Protein AF-A0A6V7KE10-F1 (afdb_monomer_lite)

Foldseek 3Di:
DVLVVVLVVLLVCQAPHQDALVVLVVVLVCQLVVDDDPCRSLVNLLSLLVSLLCVLVVVGFGALLSNQSSLQLLQLLLVHHFDCVNVVQRNPPDCPPPDSDRSCSLVSCVVCLQVLLVSQLDPCNLVSQLVRHDDDPGPDDSNCSSVRSLLSSLLSNLSVLQVVDDVVSVSCCVRPVLLVPAQDPPPDDPVLLVVLLSSLSSLLSNVSSLVNRVVVLVVVVVPPPPDPDDPSDRRDNDDPVSVVSNVSSLVSLVVCLVPNLPPDPSNVCSVVSSVSSVD

Organism: NCBI:txid1563983

pLDDT: mean 84.0, std 15.89, range [37.16, 98.19]

Structure (mmCIF, N/CA/C/O backbone):
data_AF-A0A6V7KE10-F1
#
_entry.id   AF-A0A6V7KE10-F1
#
loop_
_atom_site.group_PDB
_atom_site.id
_atom_site.type_symbol
_atom_site.label_atom_id
_atom_site.label_alt_id
_atom_site.label_comp_id
_atom_site.label_asym_id
_atom_site.label_entity_id
_atom_site.label_seq_id
_atom_site.pdbx_PDB_ins_code
_atom_site.Cartn_x
_atom_site.Cartn_y
_atom_site.Cartn_z
_atom_site.occupancy
_atom_site.B_iso_or_equiv
_atom_site.auth_seq_id
_atom_site.auth_comp_id
_atom_site.auth_asym_id
_atom_site.auth_atom_id
_atom_site.pdbx_PDB_model_num
ATOM 1 N N . SER A 1 1 ? 16.573 13.555 -24.835 1.00 75.12 1 SER A N 1
ATOM 2 C CA . SER A 1 1 ? 17.090 12.190 -24.588 1.00 75.12 1 SER A CA 1
ATOM 3 C C . SER A 1 1 ? 16.086 11.204 -25.159 1.00 75.12 1 SER A C 1
ATOM 5 O O . SER A 1 1 ? 14.900 11.469 -25.020 1.00 75.12 1 SER A O 1
ATOM 7 N N . ILE A 1 2 ? 16.512 10.101 -25.786 1.00 85.31 2 ILE A N 1
ATOM 8 C CA . ILE A 1 2 ? 15.591 9.065 -26.308 1.00 85.31 2 ILE A CA 1
ATOM 9 C C . ILE A 1 2 ? 14.795 8.365 -25.191 1.00 85.31 2 ILE A C 1
ATOM 11 O O . ILE A 1 2 ? 13.745 7.780 -25.433 1.00 85.31 2 ILE A O 1
ATOM 15 N N . LEU A 1 3 ? 15.269 8.490 -23.950 1.00 90.38 3 LEU A N 1
ATOM 16 C CA . LEU A 1 3 ? 14.688 7.852 -22.778 1.00 90.38 3 LEU A CA 1
ATOM 17 C C . LEU A 1 3 ? 13.260 8.319 -22.460 1.00 90.38 3 LEU A C 1
ATOM 19 O O . LEU A 1 3 ? 12.478 7.543 -21.927 1.00 90.38 3 LEU A O 1
ATOM 23 N N . GLU A 1 4 ? 12.903 9.559 -22.803 1.00 91.38 4 GLU A N 1
ATOM 24 C CA . GLU A 1 4 ? 11.547 10.084 -22.588 1.00 91.38 4 GLU A CA 1
ATOM 25 C C . GLU A 1 4 ? 10.513 9.451 -23.545 1.00 91.38 4 GLU A C 1
ATOM 27 O O . GLU A 1 4 ? 9.455 9.021 -23.089 1.00 91.38 4 GLU A O 1
ATOM 32 N N . PRO A 1 5 ? 10.779 9.317 -24.857 1.00 94.50 5 PRO A N 1
ATOM 33 C CA . PRO A 1 5 ? 9.968 8.454 -25.714 1.00 94.50 5 PRO A CA 1
ATOM 34 C C . PRO A 1 5 ? 9.835 7.022 -25.178 1.00 94.50 5 PRO A C 1
ATOM 36 O O . PRO A 1 5 ? 8.726 6.492 -25.130 1.00 94.50 5 PRO A O 1
ATOM 39 N N . PHE A 1 6 ? 10.933 6.411 -24.716 1.00 93.94 6 PHE A N 1
ATOM 40 C CA . PHE A 1 6 ? 10.899 5.057 -24.151 1.00 93.94 6 PHE A CA 1
ATOM 41 C C . PHE A 1 6 ? 10.063 4.961 -22.873 1.00 93.94 6 PHE A C 1
ATOM 43 O O . PHE A 1 6 ? 9.351 3.974 -22.705 1.00 93.94 6 PHE A O 1
ATOM 50 N N . SER A 1 7 ? 10.084 5.969 -21.995 1.00 95.25 7 SER A N 1
ATOM 51 C CA . SER A 1 7 ? 9.233 5.963 -20.802 1.00 95.25 7 SER A CA 1
ATOM 52 C C . SER A 1 7 ? 7.746 6.029 -21.160 1.00 95.25 7 SER A C 1
ATOM 54 O O . SER A 1 7 ? 6.941 5.336 -20.544 1.00 95.25 7 SER A O 1
ATOM 56 N N . LYS A 1 8 ? 7.369 6.779 -22.204 1.00 96.50 8 LYS A N 1
ATOM 57 C CA . LYS A 1 8 ? 5.985 6.804 -22.714 1.00 96.50 8 LYS A CA 1
ATOM 58 C C . LYS A 1 8 ? 5.568 5.455 -23.303 1.00 96.50 8 LYS A C 1
ATOM 60 O O . LYS A 1 8 ? 4.461 4.998 -23.040 1.00 96.50 8 LYS A O 1
ATOM 65 N N . VAL A 1 9 ? 6.457 4.796 -24.049 1.00 96.38 9 VAL A N 1
ATOM 66 C CA . VAL A 1 9 ? 6.210 3.440 -24.573 1.00 96.38 9 VAL A CA 1
ATOM 67 C C . VAL A 1 9 ? 6.065 2.431 -23.434 1.00 96.38 9 VAL A C 1
ATOM 69 O O . VAL A 1 9 ? 5.159 1.604 -23.468 1.00 96.38 9 VAL A O 1
ATOM 72 N N . LEU A 1 10 ? 6.911 2.521 -22.405 1.00 96.56 10 LEU A N 1
ATOM 73 C CA . LEU A 1 10 ? 6.829 1.669 -21.221 1.00 96.56 10 LEU A CA 1
ATOM 74 C C . LEU A 1 10 ? 5.503 1.861 -20.474 1.00 96.56 10 LEU A C 1
ATOM 76 O O . LEU A 1 10 ? 4.842 0.878 -20.161 1.00 96.56 10 LEU A O 1
ATOM 80 N N . SER A 1 11 ? 5.096 3.110 -20.235 1.00 97.00 11 SER A N 1
ATOM 81 C CA . SER A 1 11 ? 3.797 3.450 -19.636 1.00 97.00 11 SER A CA 1
ATOM 82 C C . SER A 1 11 ? 2.637 2.862 -20.450 1.00 97.00 11 SER A C 1
ATOM 84 O O . SER A 1 11 ? 1.785 2.158 -19.906 1.00 97.00 11 SER A O 1
ATOM 86 N N . TYR A 1 12 ? 2.661 3.032 -21.775 1.00 96.19 12 TYR A N 1
ATOM 87 C CA . TYR A 1 12 ? 1.661 2.438 -22.661 1.00 96.19 12 TYR A CA 1
ATOM 88 C C . TYR A 1 12 ? 1.634 0.905 -22.572 1.00 96.19 12 TYR A C 1
ATOM 90 O O . TYR A 1 12 ? 0.555 0.318 -22.504 1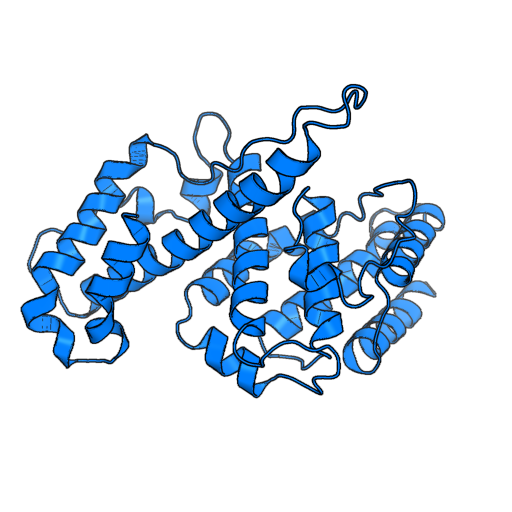.00 96.19 12 TYR A O 1
ATOM 98 N N . ALA A 1 13 ? 2.797 0.248 -22.539 1.00 95.75 13 ALA A N 1
ATOM 99 C CA . ALA A 1 13 ? 2.891 -1.204 -22.408 1.00 95.75 13 ALA A CA 1
ATOM 100 C C . ALA A 1 13 ? 2.336 -1.689 -21.057 1.00 95.75 13 ALA A C 1
ATOM 102 O O . ALA A 1 13 ? 1.522 -2.605 -21.024 1.00 95.75 13 ALA A O 1
ATOM 103 N N . ILE A 1 14 ? 2.679 -1.017 -19.953 1.00 95.25 14 ILE A N 1
ATOM 104 C CA . ILE A 1 14 ? 2.137 -1.308 -18.615 1.00 95.25 14 ILE A CA 1
ATOM 105 C C . ILE A 1 14 ? 0.603 -1.250 -18.602 1.00 95.25 14 ILE A C 1
ATOM 107 O O . ILE A 1 14 ? -0.040 -2.063 -17.939 1.00 95.25 14 ILE A O 1
ATOM 111 N N . GLN A 1 15 ? 0.005 -0.307 -19.326 1.00 93.44 15 GLN A N 1
ATOM 112 C CA . GLN A 1 15 ? -1.446 -0.128 -19.337 1.00 93.44 15 GLN A CA 1
ATOM 113 C C . GLN A 1 15 ? -2.184 -1.078 -20.290 1.00 93.44 15 GLN A C 1
ATOM 115 O O . GLN A 1 15 ? -3.361 -1.352 -20.067 1.00 93.44 15 GLN A O 1
ATOM 120 N N . ASN A 1 16 ? -1.530 -1.566 -21.351 1.00 91.38 16 ASN A N 1
ATOM 121 C CA . ASN A 1 16 ? -2.221 -2.202 -22.481 1.00 91.38 16 ASN A CA 1
ATOM 122 C C . ASN A 1 16 ? -1.717 -3.608 -22.848 1.00 91.38 16 ASN A C 1
ATOM 124 O O . ASN A 1 16 ? -2.295 -4.233 -23.736 1.00 91.38 16 ASN A O 1
ATOM 128 N N . SER A 1 17 ? -0.664 -4.128 -22.213 1.00 89.75 17 SER A N 1
ATOM 129 C CA . SER A 1 17 ? -0.147 -5.477 -22.481 1.00 89.75 17 SER A CA 1
ATOM 130 C C . SER A 1 17 ? 0.187 -6.242 -21.202 1.00 89.75 17 SER A C 1
ATOM 132 O O . SER A 1 17 ? 0.395 -5.646 -20.153 1.00 89.75 17 SER A O 1
ATOM 134 N N . ASN A 1 18 ? 0.254 -7.574 -21.275 1.00 85.31 18 ASN A N 1
ATOM 135 C CA . ASN A 1 18 ? 0.721 -8.398 -20.159 1.00 85.31 18 ASN A CA 1
ATOM 136 C C . ASN A 1 18 ? 2.249 -8.430 -20.152 1.00 85.31 18 ASN A C 1
ATOM 138 O O . ASN A 1 18 ? 2.873 -8.921 -21.097 1.00 85.31 18 ASN A O 1
ATOM 142 N N . LEU A 1 19 ? 2.848 -7.899 -19.090 1.00 88.12 19 LEU A N 1
ATOM 143 C CA . LEU A 1 19 ? 4.296 -7.820 -18.947 1.00 88.12 19 LEU A CA 1
ATOM 144 C C . LEU A 1 19 ? 4.856 -9.017 -18.177 1.00 88.12 19 LEU A C 1
ATOM 146 O O . LEU A 1 19 ? 4.159 -9.670 -17.401 1.00 88.12 19 LEU A O 1
ATOM 150 N N . LYS A 1 20 ? 6.149 -9.281 -18.386 1.00 86.25 20 LYS A N 1
ATOM 151 C CA . LYS A 1 20 ? 6.930 -10.238 -17.596 1.00 86.25 20 LYS A CA 1
ATOM 152 C C . LYS A 1 20 ? 7.873 -9.490 -16.671 1.00 86.25 20 LYS A C 1
ATOM 154 O O . LYS A 1 20 ? 8.490 -8.506 -17.084 1.00 86.25 20 LYS A O 1
ATOM 159 N N . TYR A 1 21 ? 8.018 -9.994 -15.449 1.00 85.38 21 TYR A N 1
ATOM 160 C CA . TYR A 1 21 ? 8.831 -9.364 -14.413 1.00 85.38 21 TYR A CA 1
ATOM 161 C C . TYR A 1 21 ? 10.283 -9.139 -14.870 1.00 85.38 21 TYR A C 1
ATOM 163 O O . TYR A 1 21 ? 10.800 -8.025 -14.777 1.00 85.38 21 TYR A O 1
ATOM 171 N N . ASN A 1 22 ? 10.890 -10.165 -15.475 1.00 84.38 22 ASN A N 1
ATOM 172 C CA . ASN A 1 22 ? 12.277 -10.137 -15.949 1.00 84.38 22 ASN A CA 1
ATOM 173 C C . ASN A 1 22 ? 12.552 -9.034 -16.978 1.00 84.38 22 ASN A C 1
ATOM 175 O O . ASN A 1 22 ? 13.625 -8.440 -16.968 1.00 84.38 22 ASN A O 1
ATOM 179 N N . TYR A 1 23 ? 11.580 -8.704 -17.833 1.00 87.75 23 TYR A N 1
ATOM 180 C CA . TYR A 1 23 ? 11.768 -7.633 -18.813 1.00 87.75 23 TYR A CA 1
ATOM 181 C C . TYR A 1 23 ? 11.812 -6.254 -18.154 1.00 87.75 23 TYR A C 1
ATOM 183 O O . TYR A 1 23 ? 12.582 -5.403 -18.590 1.00 87.75 23 TYR A O 1
ATOM 191 N N . LEU A 1 24 ? 11.033 -6.017 -17.091 1.00 89.12 24 LEU A N 1
ATOM 192 C CA . LEU A 1 24 ? 11.077 -4.736 -16.380 1.00 89.12 24 LEU A CA 1
ATOM 193 C C . LEU A 1 24 ? 12.378 -4.552 -15.599 1.00 89.12 24 LEU A C 1
ATOM 195 O O . LEU A 1 24 ? 12.947 -3.457 -15.607 1.00 89.12 24 LEU A O 1
ATOM 199 N N . THR A 1 25 ? 12.859 -5.605 -14.938 1.00 87.31 25 THR A N 1
ATOM 200 C CA . THR A 1 25 ? 14.120 -5.552 -14.187 1.00 87.31 25 THR A CA 1
ATOM 201 C C . THR A 1 25 ? 15.315 -5.378 -15.114 1.00 87.31 25 THR A C 1
ATOM 203 O O . THR A 1 25 ? 16.144 -4.501 -14.867 1.00 87.31 25 THR A O 1
ATOM 206 N N . GLU A 1 26 ? 15.371 -6.120 -16.221 1.00 88.38 26 GLU A N 1
ATOM 207 C CA . GLU A 1 26 ? 16.430 -5.990 -17.222 1.00 88.38 26 GLU A CA 1
ATOM 208 C C . GLU A 1 26 ? 16.431 -4.600 -17.876 1.00 88.38 26 GLU A C 1
ATOM 210 O O . GLU A 1 26 ? 17.479 -3.963 -17.973 1.00 88.38 26 GLU A O 1
ATOM 215 N N . LEU A 1 27 ? 15.260 -4.069 -18.244 1.00 90.75 27 LEU A N 1
ATOM 216 C CA . LEU A 1 27 ? 15.128 -2.725 -18.813 1.00 90.75 27 LEU A CA 1
ATOM 217 C C . LEU A 1 27 ? 15.648 -1.644 -17.848 1.00 90.75 27 LEU A C 1
ATOM 219 O O . LEU A 1 27 ? 16.390 -0.746 -18.257 1.00 90.75 27 LEU A O 1
ATOM 223 N N . CYS A 1 28 ? 15.300 -1.735 -16.561 1.00 91.31 28 CYS A N 1
ATOM 224 C CA . CYS A 1 28 ? 15.793 -0.816 -15.534 1.00 91.31 28 CYS A CA 1
ATOM 225 C C . CYS A 1 28 ? 17.300 -0.966 -15.289 1.00 91.31 28 CYS A C 1
ATOM 227 O O . CYS A 1 28 ? 17.996 0.041 -15.151 1.00 91.31 28 CYS A O 1
ATOM 229 N N . TYR A 1 29 ? 17.823 -2.193 -15.301 1.00 90.06 29 TYR A N 1
ATOM 230 C CA . TYR A 1 29 ? 19.256 -2.462 -15.189 1.00 90.06 29 TYR A CA 1
ATOM 231 C C . TYR A 1 29 ? 20.045 -1.871 -16.367 1.00 90.06 29 TYR A C 1
ATOM 233 O O . TYR A 1 29 ? 21.023 -1.146 -16.167 1.00 90.06 29 TYR A O 1
ATOM 241 N N . LEU A 1 30 ? 19.594 -2.109 -17.603 1.00 90.44 30 LEU A N 1
ATOM 242 C CA . LEU A 1 30 ? 20.209 -1.558 -18.812 1.00 90.44 30 LEU A CA 1
ATOM 243 C C . LEU A 1 30 ? 20.146 -0.027 -18.827 1.00 90.44 30 LEU A C 1
ATOM 245 O O . LEU A 1 30 ? 21.131 0.623 -19.178 1.00 90.44 30 LEU A O 1
ATOM 249 N N . CYS A 1 31 ? 19.030 0.557 -18.386 1.00 91.56 31 CYS A N 1
ATOM 250 C CA . CYS A 1 31 ? 18.895 2.000 -18.208 1.00 91.56 31 CYS A CA 1
ATOM 251 C C . CYS A 1 31 ? 19.910 2.542 -17.190 1.00 91.56 31 CYS A C 1
ATOM 253 O O . CYS A 1 31 ? 20.613 3.514 -17.466 1.00 91.56 31 CYS A O 1
ATOM 255 N N . HIS A 1 32 ? 20.065 1.885 -16.042 1.00 90.50 32 HIS A N 1
ATOM 256 C CA . HIS A 1 32 ? 21.052 2.298 -15.050 1.00 90.50 32 HIS A CA 1
ATOM 257 C C . HIS A 1 32 ? 22.490 2.209 -15.585 1.00 90.50 32 HIS A C 1
ATOM 259 O O . HIS A 1 32 ? 23.300 3.102 -15.329 1.00 90.50 32 HIS A O 1
ATOM 265 N N . ARG A 1 33 ? 22.817 1.158 -16.350 1.00 90.56 33 ARG A N 1
ATOM 266 C CA . ARG A 1 33 ? 24.159 0.958 -16.922 1.00 90.56 33 ARG A CA 1
ATOM 267 C C . ARG A 1 33 ? 24.460 1.901 -18.089 1.00 90.56 33 ARG A C 1
ATOM 269 O O . ARG A 1 33 ? 25.614 2.272 -18.290 1.00 90.56 33 ARG A O 1
ATOM 276 N N . GLY A 1 34 ? 23.443 2.252 -18.875 1.00 89.44 34 GLY A N 1
ATOM 277 C CA . GLY A 1 34 ? 23.578 3.032 -20.107 1.00 89.44 34 GLY A CA 1
ATOM 278 C C . GLY A 1 34 ? 23.712 4.541 -19.900 1.00 89.44 34 GLY A C 1
ATOM 279 O O . GLY A 1 34 ? 24.246 5.227 -20.771 1.00 89.44 34 GLY A O 1
ATOM 280 N N . TYR A 1 35 ? 23.265 5.075 -18.760 1.00 89.25 35 TYR A N 1
ATOM 281 C CA . TYR A 1 35 ? 23.277 6.514 -18.488 1.00 89.25 35 TYR A CA 1
ATOM 282 C C . TYR A 1 35 ? 24.191 6.872 -17.313 1.00 89.25 35 TYR A C 1
ATOM 284 O O . TYR A 1 35 ? 24.247 6.173 -16.311 1.00 89.25 35 TYR A O 1
ATOM 292 N N . MET A 1 36 ? 24.894 8.005 -17.404 1.00 87.06 36 MET A N 1
ATOM 293 C CA . MET A 1 36 ? 25.768 8.486 -16.319 1.00 87.06 36 MET A CA 1
ATOM 294 C C . MET A 1 36 ? 25.025 9.353 -15.298 1.00 87.06 36 MET A C 1
ATOM 296 O O . MET A 1 36 ? 25.317 9.297 -14.105 1.00 87.06 36 MET A O 1
ATOM 300 N N . ARG A 1 37 ? 24.044 10.144 -15.750 1.00 89.06 37 ARG A N 1
ATOM 301 C CA . ARG A 1 37 ? 23.271 11.048 -14.889 1.00 89.06 37 ARG A CA 1
ATOM 302 C C . ARG A 1 37 ? 22.254 10.262 -14.074 1.00 89.06 37 ARG A C 1
ATOM 304 O O . ARG A 1 37 ? 21.433 9.550 -14.639 1.00 89.06 37 ARG A O 1
ATOM 311 N N . GLU A 1 38 ? 22.246 10.467 -12.764 1.00 83.50 38 GLU A N 1
ATOM 312 C CA . GLU A 1 38 ? 21.368 9.756 -11.827 1.00 83.50 38 GLU A CA 1
ATOM 313 C C . GLU A 1 38 ? 19.873 9.901 -12.144 1.00 83.50 38 GLU A C 1
ATOM 315 O O . GLU A 1 38 ? 19.117 8.932 -12.069 1.00 83.50 38 GLU A O 1
ATOM 320 N N . ARG A 1 39 ? 19.459 11.090 -12.602 1.00 85.50 39 ARG A N 1
ATOM 321 C CA . ARG A 1 39 ? 18.099 11.335 -13.103 1.00 85.50 39 ARG A CA 1
ATOM 322 C C . ARG A 1 39 ? 17.726 10.370 -14.231 1.00 85.50 39 ARG A C 1
ATOM 324 O O . ARG A 1 39 ? 16.606 9.862 -14.251 1.00 85.50 39 ARG A O 1
ATOM 331 N N . ASP A 1 40 ? 18.641 10.143 -15.164 1.00 91.31 40 ASP A N 1
ATOM 332 C CA . ASP A 1 40 ? 18.386 9.325 -16.346 1.00 91.31 40 ASP A CA 1
ATOM 333 C C . ASP A 1 40 ? 18.478 7.836 -15.989 1.00 91.31 40 ASP A C 1
ATOM 335 O O . ASP A 1 40 ? 17.591 7.076 -16.364 1.00 91.31 40 ASP A O 1
ATOM 339 N N . LYS A 1 41 ? 19.449 7.437 -15.152 1.00 90.62 41 LYS A N 1
ATOM 340 C CA . LYS A 1 41 ? 19.622 6.052 -14.669 1.00 90.62 41 LYS A CA 1
ATOM 341 C C . LYS A 1 41 ? 18.332 5.427 -14.141 1.00 90.62 41 LYS A C 1
ATOM 343 O O . LYS A 1 41 ? 18.048 4.272 -14.438 1.00 90.62 41 LYS A O 1
ATOM 348 N N . HIS A 1 42 ? 17.548 6.201 -13.392 1.00 91.12 42 HIS A N 1
ATOM 349 C CA . HIS A 1 42 ? 16.334 5.726 -12.722 1.00 91.12 42 HIS A CA 1
ATOM 350 C C . HIS A 1 42 ? 15.040 6.214 -13.390 1.00 91.12 42 HIS A C 1
ATOM 352 O O . HIS A 1 42 ? 13.974 6.150 -12.779 1.00 91.12 42 HIS A O 1
ATOM 358 N N . LEU A 1 43 ? 15.079 6.751 -14.620 1.00 93.44 43 LEU A N 1
ATOM 359 C CA . LEU A 1 43 ? 13.863 7.276 -15.260 1.00 93.44 43 LEU A CA 1
ATOM 360 C C . LEU A 1 43 ? 12.814 6.180 -15.493 1.00 93.44 43 LEU A C 1
ATOM 362 O O . LEU A 1 43 ? 11.631 6.407 -15.244 1.00 93.44 43 LEU A O 1
ATOM 366 N N . LEU A 1 44 ? 13.237 4.991 -15.930 1.00 94.00 44 LEU A N 1
ATOM 367 C CA . LEU A 1 44 ? 12.319 3.879 -16.195 1.00 94.00 44 LEU A CA 1
ATOM 368 C C . LEU A 1 44 ? 11.746 3.294 -14.896 1.00 94.00 44 LEU A C 1
ATOM 370 O O . LEU A 1 44 ? 10.535 3.113 -14.809 1.00 94.00 44 LEU A O 1
ATOM 374 N N . GLY A 1 45 ? 12.567 3.140 -13.850 1.00 93.94 45 GLY A N 1
ATOM 375 C CA . GLY A 1 45 ? 12.089 2.758 -12.513 1.00 93.94 45 GLY A CA 1
ATOM 376 C C . GLY A 1 45 ? 11.065 3.754 -11.953 1.00 93.94 45 GLY A C 1
ATOM 377 O O . GLY A 1 45 ? 9.996 3.362 -11.493 1.00 93.94 45 GLY A O 1
ATOM 378 N N . ARG A 1 46 ? 11.317 5.063 -12.101 1.00 95.00 46 ARG A N 1
ATOM 379 C CA . ARG A 1 46 ? 10.348 6.114 -11.738 1.00 95.00 46 ARG A CA 1
ATOM 380 C C . ARG A 1 46 ? 9.059 6.052 -12.554 1.00 95.00 46 ARG A C 1
ATOM 382 O O . ARG A 1 46 ? 8.000 6.357 -12.021 1.00 95.00 46 ARG A O 1
ATOM 389 N N . THR A 1 47 ? 9.139 5.654 -13.821 1.00 96.56 47 THR A N 1
ATOM 390 C CA . THR A 1 47 ? 7.962 5.487 -14.689 1.00 96.56 47 THR A CA 1
ATOM 391 C C . THR A 1 47 ? 7.102 4.311 -14.226 1.00 96.56 47 THR A C 1
ATOM 393 O O . THR A 1 47 ? 5.890 4.453 -14.117 1.00 96.56 47 THR A O 1
ATOM 396 N N . ILE A 1 48 ? 7.723 3.183 -13.867 1.00 96.44 48 ILE A N 1
ATOM 397 C CA . ILE A 1 48 ? 7.035 2.025 -13.273 1.00 96.44 48 ILE A CA 1
ATOM 398 C C . ILE A 1 48 ? 6.300 2.428 -11.989 1.00 96.44 48 ILE A C 1
ATOM 400 O O . ILE A 1 48 ? 5.111 2.151 -11.839 1.00 96.44 48 ILE A O 1
ATOM 404 N N . VAL A 1 49 ? 6.985 3.132 -11.084 1.00 97.38 49 VAL A N 1
ATOM 405 C CA . VAL A 1 49 ? 6.386 3.608 -9.827 1.00 97.38 49 VAL A CA 1
ATOM 406 C C . VAL A 1 49 ? 5.258 4.601 -10.088 1.00 97.38 49 VAL A C 1
ATOM 408 O O . VAL A 1 49 ? 4.230 4.548 -9.419 1.00 97.38 49 VAL A O 1
ATOM 411 N N . PHE A 1 50 ? 5.418 5.488 -11.071 1.00 97.44 50 PHE A N 1
ATOM 412 C CA . PHE A 1 50 ? 4.369 6.420 -11.463 1.00 97.44 50 PHE A CA 1
ATOM 413 C C . PHE A 1 50 ? 3.091 5.683 -11.883 1.00 97.44 50 PHE A C 1
ATOM 415 O O . PHE A 1 50 ? 2.023 6.008 -11.365 1.00 97.44 50 PHE A O 1
ATOM 422 N N . GLU A 1 51 ? 3.190 4.667 -12.745 1.00 97.69 51 GLU A N 1
ATOM 423 C CA . GLU A 1 51 ? 2.029 3.871 -13.167 1.00 97.69 51 GLU A CA 1
ATOM 424 C C . GLU A 1 51 ? 1.399 3.092 -12.006 1.00 97.69 51 GLU A C 1
ATOM 426 O O . GLU A 1 51 ? 0.175 3.098 -11.864 1.00 97.69 51 GLU A O 1
ATOM 431 N N . LEU A 1 52 ? 2.214 2.497 -11.124 1.00 97.81 52 LEU A N 1
ATOM 432 C CA . LEU A 1 52 ? 1.728 1.833 -9.908 1.00 97.81 52 LEU A CA 1
ATOM 433 C C . LEU A 1 52 ? 0.904 2.792 -9.038 1.00 97.81 52 LEU A C 1
ATOM 435 O O . LEU A 1 52 ? -0.168 2.435 -8.556 1.00 97.81 52 LEU A O 1
ATOM 439 N N . VAL A 1 53 ? 1.381 4.024 -8.859 1.00 97.94 53 VAL A N 1
ATOM 440 C CA . VAL A 1 53 ? 0.701 5.051 -8.060 1.00 97.94 53 VAL A CA 1
ATOM 441 C C . VAL A 1 53 ? -0.590 5.521 -8.731 1.00 97.94 53 VAL A C 1
ATOM 443 O O . VAL A 1 53 ? -1.585 5.731 -8.038 1.00 97.94 53 VAL A O 1
ATOM 446 N N . GLN A 1 54 ? -0.615 5.679 -10.060 1.00 97.19 54 GLN A N 1
ATOM 447 C CA . GLN A 1 54 ? -1.854 6.019 -10.770 1.00 97.19 54 GLN A CA 1
ATOM 448 C C . GLN A 1 54 ? -2.901 4.904 -10.646 1.00 97.19 54 GLN A C 1
ATOM 450 O O . GLN A 1 54 ? -4.071 5.207 -10.401 1.00 97.19 54 GLN A O 1
ATOM 455 N N . ALA A 1 55 ? -2.482 3.639 -10.742 1.00 95.81 55 ALA A N 1
ATOM 456 C CA . ALA A 1 55 ? -3.360 2.488 -10.565 1.00 95.81 55 ALA A CA 1
ATOM 457 C C . ALA A 1 55 ? -3.873 2.378 -9.118 1.00 95.81 55 ALA A C 1
ATOM 459 O O . ALA A 1 55 ? -5.074 2.238 -8.902 1.00 95.81 55 ALA A O 1
ATOM 460 N N . MET A 1 56 ? -2.995 2.543 -8.119 1.00 96.50 56 MET A N 1
ATOM 461 C CA . MET A 1 56 ? -3.356 2.582 -6.691 1.00 96.50 56 MET A CA 1
ATOM 462 C C . MET A 1 56 ? -4.386 3.679 -6.387 1.00 96.50 56 MET A C 1
ATOM 464 O O . MET A 1 56 ? -5.316 3.468 -5.615 1.00 96.50 56 MET A O 1
ATOM 468 N N . LYS A 1 57 ? -4.240 4.849 -7.021 1.00 96.38 57 LYS A N 1
ATOM 469 C CA . LYS A 1 57 ? -5.167 5.986 -6.900 1.00 96.38 57 LYS A CA 1
ATOM 470 C C . LYS A 1 57 ? -6.416 5.852 -7.777 1.00 96.38 57 LYS A C 1
ATOM 472 O O . LYS A 1 57 ? -7.207 6.793 -7.822 1.00 96.38 57 LYS A O 1
ATOM 477 N N . PHE A 1 58 ? -6.589 4.738 -8.492 1.00 94.75 58 PHE A N 1
ATOM 478 C CA . PHE A 1 58 ? -7.703 4.500 -9.416 1.00 94.75 58 PHE A CA 1
ATOM 479 C C . PHE A 1 58 ? -7.836 5.569 -10.519 1.00 94.75 58 PHE A C 1
ATOM 481 O O . PHE A 1 58 ? -8.930 5.860 -11.005 1.00 94.75 58 PHE A O 1
ATOM 488 N N . LYS A 1 59 ? -6.715 6.184 -10.916 1.00 94.88 59 LYS A N 1
ATOM 489 C CA . LYS A 1 59 ? -6.643 7.172 -12.008 1.00 94.88 59 LYS A CA 1
ATOM 490 C C . LYS A 1 59 ? -6.402 6.517 -13.361 1.00 94.88 59 LYS A C 1
ATOM 492 O O . LYS A 1 59 ? -6.798 7.060 -14.388 1.00 94.88 59 LYS A O 1
ATOM 497 N N . THR A 1 60 ? -5.767 5.352 -13.354 1.00 92.69 60 THR A N 1
ATOM 498 C CA . THR A 1 60 ? -5.574 4.498 -14.523 1.00 92.69 60 THR A CA 1
ATOM 499 C C . THR A 1 60 ? -6.040 3.084 -14.202 1.00 92.69 60 THR A C 1
ATOM 501 O O . THR A 1 60 ? -6.073 2.658 -13.050 1.00 92.69 60 THR A O 1
ATOM 504 N N . THR A 1 61 ? -6.429 2.355 -15.241 1.00 90.00 61 THR A N 1
ATOM 505 C CA . THR A 1 61 ? -6.731 0.920 -15.175 1.00 90.00 61 THR A CA 1
ATOM 506 C C . THR A 1 61 ? -5.601 0.179 -15.873 1.00 90.00 61 THR A C 1
ATOM 508 O O . THR A 1 61 ? -5.347 0.469 -17.045 1.00 90.00 61 THR A O 1
ATOM 511 N N . ILE A 1 62 ? -4.962 -0.766 -15.193 1.00 91.50 62 ILE A N 1
ATOM 512 C CA . ILE A 1 62 ? -3.917 -1.629 -15.760 1.00 91.50 62 ILE A CA 1
ATOM 513 C C . ILE A 1 62 ? -4.330 -3.096 -15.590 1.00 91.50 62 ILE A C 1
ATOM 515 O O . ILE A 1 62 ? -5.158 -3.370 -14.720 1.00 91.50 62 ILE A O 1
ATOM 519 N N . PRO A 1 63 ? -3.789 -4.038 -16.382 1.00 90.12 63 PRO A N 1
ATOM 520 C CA . PRO A 1 63 ? -4.035 -5.460 -16.171 1.00 90.12 63 PRO A CA 1
ATOM 521 C C . PRO A 1 63 ? -3.662 -5.887 -14.747 1.00 90.12 63 PRO A C 1
ATOM 523 O O . PRO A 1 63 ? -2.616 -5.480 -14.234 1.00 90.12 63 PRO A O 1
ATOM 526 N N . ASP A 1 64 ? -4.471 -6.747 -14.130 1.00 87.31 64 ASP A N 1
ATOM 527 C CA . ASP A 1 64 ? -4.295 -7.165 -12.729 1.00 87.31 64 ASP A CA 1
ATOM 528 C C . ASP A 1 64 ? -2.915 -7.802 -12.493 1.00 87.31 64 ASP A C 1
ATOM 530 O O . ASP A 1 64 ? -2.229 -7.525 -11.506 1.00 87.31 64 ASP A O 1
ATOM 534 N N . ASN A 1 65 ? -2.463 -8.587 -13.474 1.00 86.44 65 ASN A N 1
ATOM 535 C CA . ASN A 1 65 ? -1.137 -9.193 -13.501 1.00 86.44 65 ASN A CA 1
ATOM 536 C C . ASN A 1 65 ? -0.019 -8.142 -13.438 1.00 86.44 65 ASN A C 1
ATOM 538 O O . ASN A 1 65 ? 0.955 -8.301 -12.704 1.00 86.44 65 ASN A O 1
ATOM 542 N N . ASN A 1 66 ? -0.177 -7.036 -14.172 1.00 91.00 66 ASN A N 1
ATOM 543 C CA . ASN A 1 66 ? 0.783 -5.941 -14.141 1.00 91.00 66 ASN A CA 1
ATOM 544 C C . ASN A 1 66 ? 0.742 -5.223 -12.794 1.00 91.00 66 ASN A C 1
ATOM 546 O O . ASN A 1 66 ? 1.803 -4.931 -12.263 1.00 91.00 66 ASN A O 1
ATOM 550 N N . LEU A 1 67 ? -0.433 -4.979 -12.204 1.00 92.56 67 LEU A N 1
ATOM 551 C CA . LEU A 1 67 ? -0.533 -4.346 -10.882 1.00 92.56 67 LEU A CA 1
ATOM 552 C C . LEU A 1 67 ? 0.279 -5.107 -9.824 1.00 92.56 67 LEU A C 1
ATOM 554 O O . LEU A 1 67 ? 1.075 -4.502 -9.103 1.00 92.56 67 LEU A O 1
ATOM 558 N N . LEU A 1 68 ? 0.127 -6.432 -9.777 1.00 91.38 68 LEU A N 1
ATOM 559 C CA . LEU A 1 68 ? 0.896 -7.295 -8.877 1.00 91.38 68 LEU A CA 1
ATOM 560 C C . LEU A 1 68 ? 2.392 -7.288 -9.211 1.00 91.38 68 LEU A C 1
ATOM 562 O O . LEU A 1 68 ? 3.224 -7.206 -8.310 1.00 91.38 68 LEU A O 1
ATOM 566 N N . LEU A 1 69 ? 2.741 -7.308 -10.498 1.00 91.44 69 LEU A N 1
ATOM 567 C CA . LEU A 1 69 ? 4.122 -7.258 -10.973 1.00 91.44 69 LEU A CA 1
ATOM 568 C C . LEU A 1 69 ? 4.819 -5.947 -10.573 1.00 91.44 69 LEU A C 1
ATOM 570 O O . LEU A 1 69 ? 5.930 -5.989 -10.044 1.00 91.44 69 LEU A O 1
ATOM 574 N N . LEU A 1 70 ? 4.182 -4.787 -10.773 1.00 94.88 70 LEU A N 1
ATOM 575 C CA . LEU A 1 70 ? 4.746 -3.488 -10.384 1.00 94.88 70 LEU A CA 1
ATOM 576 C C . LEU A 1 70 ? 4.888 -3.376 -8.858 1.00 94.88 70 LEU A C 1
ATOM 578 O O . LEU A 1 70 ? 5.870 -2.817 -8.371 1.00 94.88 70 LEU A O 1
ATOM 582 N N . LEU A 1 71 ? 3.937 -3.926 -8.098 1.00 95.12 71 LEU A N 1
ATOM 583 C CA . LEU A 1 71 ? 4.021 -3.964 -6.639 1.00 95.12 71 LEU A CA 1
ATOM 584 C C . LEU A 1 71 ? 5.183 -4.853 -6.167 1.00 95.12 71 LEU A C 1
ATOM 586 O O . LEU A 1 71 ? 5.981 -4.419 -5.337 1.00 95.12 71 LEU A O 1
ATOM 590 N N . GLN A 1 72 ? 5.342 -6.047 -6.749 1.00 92.12 72 GLN A N 1
ATOM 591 C CA . GLN A 1 72 ? 6.487 -6.928 -6.492 1.00 92.12 72 GLN A CA 1
ATOM 592 C C . GLN A 1 72 ? 7.818 -6.254 -6.845 1.00 92.12 72 GLN A C 1
ATOM 594 O O . GLN A 1 72 ? 8.799 -6.396 -6.119 1.00 92.12 72 GLN A O 1
ATOM 599 N N . PHE A 1 73 ? 7.856 -5.502 -7.947 1.00 91.88 73 PHE A N 1
ATOM 600 C CA . PHE A 1 73 ? 9.041 -4.773 -8.393 1.00 91.88 73 PHE A CA 1
ATOM 601 C C . PHE A 1 73 ? 9.531 -3.783 -7.332 1.00 91.88 73 PHE A C 1
ATOM 603 O O . PHE A 1 73 ? 10.716 -3.762 -7.013 1.00 91.88 73 PHE A O 1
ATOM 610 N N . VAL A 1 74 ? 8.617 -3.024 -6.721 1.00 94.62 74 VAL A N 1
ATOM 611 C CA . VAL A 1 74 ? 8.975 -2.095 -5.640 1.00 94.62 74 VAL A CA 1
ATOM 612 C C . VAL A 1 74 ? 9.309 -2.822 -4.336 1.00 94.62 74 VAL A C 1
ATOM 614 O O . VAL A 1 74 ? 10.232 -2.416 -3.628 1.00 94.62 74 VAL A O 1
ATOM 617 N N . LEU A 1 75 ? 8.583 -3.896 -4.011 1.00 91.81 75 LEU A N 1
ATOM 618 C CA . LEU A 1 75 ? 8.833 -4.684 -2.804 1.00 91.81 75 LEU A CA 1
ATOM 619 C C . LEU A 1 75 ? 10.233 -5.300 -2.799 1.00 91.81 75 LEU A C 1
ATOM 621 O O . LEU A 1 75 ? 10.916 -5.230 -1.777 1.00 91.81 75 LEU A O 1
ATOM 625 N N . GLN A 1 76 ? 10.704 -5.807 -3.938 1.00 88.44 76 GLN A N 1
ATOM 626 C CA . GLN A 1 76 ? 12.036 -6.398 -4.042 1.00 88.44 76 GLN A CA 1
ATOM 627 C C . GLN A 1 76 ? 13.157 -5.407 -3.669 1.00 88.44 76 GLN A C 1
ATOM 629 O O . GLN A 1 76 ? 14.087 -5.786 -2.958 1.00 88.44 76 GLN A O 1
ATOM 634 N N . ASP A 1 77 ? 13.052 -4.128 -4.052 1.00 88.06 77 ASP A N 1
ATOM 635 C CA . ASP A 1 77 ? 14.049 -3.095 -3.709 1.00 88.06 77 ASP A CA 1
ATOM 636 C C . ASP A 1 77 ? 14.150 -2.829 -2.194 1.00 88.06 77 ASP A C 1
ATOM 638 O O . ASP A 1 77 ? 15.192 -2.404 -1.684 1.00 88.06 77 ASP A O 1
ATOM 642 N N . ILE A 1 78 ? 13.061 -3.047 -1.453 1.00 87.94 78 ILE A N 1
ATOM 643 C CA . ILE A 1 78 ? 13.007 -2.875 0.004 1.00 87.94 78 ILE A CA 1
ATOM 644 C C . ILE A 1 78 ? 13.195 -4.205 0.764 1.00 87.94 78 ILE A C 1
ATOM 646 O O . ILE A 1 78 ? 13.211 -4.219 1.995 1.00 87.94 78 ILE A O 1
ATOM 650 N N . GLY A 1 79 ? 13.429 -5.312 0.050 1.00 87.00 79 GLY A N 1
ATOM 651 C CA . GLY A 1 79 ? 13.598 -6.654 0.622 1.00 87.00 79 GLY A CA 1
ATOM 652 C C . GLY A 1 79 ? 12.284 -7.374 0.951 1.00 87.00 79 GLY A C 1
ATOM 653 O O . GLY A 1 79 ? 12.307 -8.403 1.617 1.00 87.00 79 GLY A O 1
ATOM 654 N N . GLY A 1 80 ? 11.149 -6.839 0.500 1.00 89.00 80 GLY A N 1
ATOM 655 C CA . GLY A 1 80 ? 9.839 -7.476 0.583 1.00 89.00 80 GLY A CA 1
ATOM 656 C C . GLY A 1 80 ? 9.553 -8.417 -0.588 1.00 89.00 80 GLY A C 1
ATOM 657 O O . GLY A 1 80 ? 10.273 -8.449 -1.584 1.00 89.00 80 GLY A O 1
ATOM 658 N N . SER A 1 81 ? 8.464 -9.173 -0.467 1.00 88.88 81 SER A N 1
ATOM 659 C CA . SER A 1 81 ? 7.949 -10.036 -1.530 1.00 88.88 81 SER A CA 1
ATOM 660 C C . SER A 1 81 ? 6.476 -10.347 -1.292 1.00 88.88 81 SER A C 1
ATOM 662 O O . SER A 1 81 ? 6.053 -10.575 -0.153 1.00 88.88 81 SER A O 1
ATOM 664 N N . LEU A 1 82 ? 5.714 -10.426 -2.380 1.00 88.38 82 LEU A N 1
ATOM 665 C CA . LEU A 1 82 ? 4.356 -10.951 -2.390 1.00 88.38 82 LEU A CA 1
ATOM 666 C C . LEU A 1 82 ? 4.345 -12.473 -2.118 1.00 88.38 82 LEU A C 1
ATOM 668 O O . LEU A 1 82 ? 5.350 -13.146 -2.375 1.00 88.38 82 LEU A O 1
ATOM 672 N N . PRO A 1 83 ? 3.224 -13.026 -1.608 1.00 80.75 83 PRO A N 1
ATOM 673 C CA . PRO A 1 83 ? 3.089 -14.453 -1.308 1.00 80.75 83 PRO A CA 1
ATOM 674 C C . PRO A 1 83 ? 3.274 -15.361 -2.526 1.00 80.75 83 PRO A C 1
ATOM 676 O O . PRO A 1 83 ? 2.837 -15.033 -3.627 1.00 80.75 83 PRO A O 1
ATOM 679 N N . SER A 1 84 ? 3.825 -16.560 -2.316 1.00 65.62 84 SER A N 1
ATOM 680 C CA . SER A 1 84 ? 4.147 -17.493 -3.406 1.00 65.62 84 SER A CA 1
ATOM 681 C C . SER A 1 84 ? 2.938 -18.020 -4.189 1.00 65.62 84 SER A C 1
ATOM 683 O O . SER A 1 84 ? 3.077 -18.481 -5.319 1.00 65.62 84 SER A O 1
ATOM 685 N N . THR A 1 85 ? 1.731 -17.924 -3.628 1.00 62.41 85 THR A N 1
ATOM 686 C CA . THR A 1 85 ? 0.483 -18.205 -4.355 1.00 62.41 85 THR A CA 1
ATOM 687 C C . THR A 1 85 ? 0.295 -17.266 -5.545 1.00 62.41 85 THR A C 1
ATOM 689 O O . THR A 1 85 ? -0.261 -17.675 -6.555 1.00 62.41 85 THR A O 1
ATOM 692 N N . VAL A 1 86 ? 0.822 -16.041 -5.452 1.00 60.81 86 VAL A N 1
ATOM 693 C CA . VAL A 1 86 ? 0.896 -15.059 -6.542 1.00 60.81 86 VAL A CA 1
ATOM 694 C C . VAL A 1 86 ? 1.988 -15.420 -7.548 1.00 60.81 86 VAL A C 1
ATOM 696 O O . VAL A 1 86 ? 1.866 -15.167 -8.741 1.00 60.81 86 VAL A O 1
ATOM 699 N N . THR A 1 87 ? 3.069 -16.037 -7.073 1.00 55.50 87 THR A N 1
ATOM 700 C CA . THR A 1 87 ? 4.264 -16.327 -7.873 1.00 55.50 87 THR A CA 1
ATOM 701 C C . THR A 1 87 ? 4.174 -17.644 -8.647 1.00 55.50 87 THR A C 1
ATOM 703 O O . THR A 1 87 ? 4.997 -17.873 -9.532 1.00 55.50 87 THR A O 1
ATOM 706 N N . LEU A 1 88 ? 3.210 -18.511 -8.313 1.00 45.78 88 LEU A N 1
ATOM 707 C CA . LEU A 1 88 ? 3.057 -19.849 -8.895 1.00 45.78 88 LEU A CA 1
ATOM 708 C C . LEU A 1 88 ? 2.573 -19.816 -10.357 1.00 45.78 88 LEU A C 1
ATOM 710 O O . LEU A 1 88 ? 2.906 -20.717 -11.124 1.00 45.78 88 LEU A O 1
ATOM 714 N N . ASP A 1 89 ? 1.861 -18.760 -10.765 1.00 48.56 89 ASP A N 1
ATOM 715 C CA . ASP A 1 89 ? 1.221 -18.655 -12.085 1.00 48.56 89 ASP A CA 1
ATOM 716 C C . ASP A 1 89 ? 2.074 -17.861 -13.097 1.00 48.56 89 ASP A C 1
ATOM 718 O O . ASP A 1 89 ? 1.652 -16.887 -13.716 1.00 48.56 89 ASP A O 1
ATOM 722 N N . GLY A 1 90 ? 3.352 -18.232 -13.232 1.00 49.88 90 GLY A N 1
ATOM 723 C CA . GLY A 1 90 ? 4.208 -17.746 -14.325 1.00 49.88 90 GLY A CA 1
ATOM 724 C C . GLY A 1 90 ? 4.749 -16.316 -14.202 1.00 49.88 90 GLY A C 1
ATOM 725 O O . GLY A 1 90 ? 5.657 -15.957 -14.951 1.00 49.88 90 GLY A O 1
ATOM 726 N N . LEU A 1 91 ? 4.272 -15.517 -13.242 1.00 52.78 91 LEU A N 1
ATOM 727 C CA . LEU A 1 91 ? 4.749 -14.147 -12.998 1.00 52.78 91 LEU A CA 1
ATOM 728 C C . LEU A 1 91 ? 6.248 -14.072 -12.679 1.00 52.78 91 LEU A C 1
ATOM 730 O O . LEU A 1 91 ? 6.927 -13.144 -13.125 1.00 52.78 91 LEU A O 1
ATOM 734 N N . LEU A 1 92 ? 6.749 -15.059 -11.929 1.00 52.62 92 LEU A N 1
ATOM 735 C CA . LEU A 1 92 ? 8.140 -15.166 -11.478 1.00 52.62 92 LEU A CA 1
ATOM 736 C C . LEU A 1 92 ? 8.794 -16.494 -11.895 1.00 52.62 92 LEU A C 1
ATOM 738 O O . LEU A 1 92 ? 9.743 -16.917 -11.240 1.00 52.62 92 LEU A O 1
ATOM 742 N N . GLN A 1 93 ? 8.281 -17.181 -12.930 1.00 43.38 93 GLN A N 1
ATOM 743 C CA . GLN A 1 93 ? 8.805 -18.486 -13.359 1.00 43.38 93 GLN A CA 1
ATOM 744 C C . GLN A 1 93 ? 10.325 -18.426 -13.610 1.00 43.38 93 GLN A C 1
ATOM 746 O O . GLN A 1 93 ? 10.793 -17.932 -14.630 1.00 43.38 93 GLN A O 1
ATOM 751 N N . ASN A 1 94 ? 11.050 -18.954 -12.622 1.00 37.34 94 ASN A N 1
ATOM 752 C CA . ASN A 1 94 ? 12.337 -19.644 -12.623 1.00 37.34 94 ASN A CA 1
ATOM 753 C C . ASN A 1 94 ? 13.596 -19.041 -13.253 1.00 37.34 94 ASN A C 1
ATOM 755 O O . ASN A 1 94 ? 14.666 -19.577 -12.983 1.00 37.34 94 ASN A O 1
ATOM 759 N N . ASP A 1 95 ? 13.539 -17.918 -13.956 1.00 40.69 95 ASP A N 1
ATOM 760 C CA . ASP A 1 95 ? 14.748 -17.182 -14.333 1.00 40.69 95 ASP A CA 1
ATOM 761 C C . ASP A 1 95 ? 14.939 -16.019 -13.362 1.00 40.69 95 ASP A C 1
ATOM 763 O O . ASP A 1 95 ? 14.809 -14.848 -13.720 1.00 40.69 95 ASP A O 1
ATOM 767 N N . MET A 1 96 ? 15.199 -16.345 -12.092 1.00 44.19 96 MET A N 1
ATOM 768 C CA . MET A 1 96 ? 15.756 -15.373 -11.155 1.00 44.19 96 MET A CA 1
ATOM 769 C C . MET A 1 96 ? 17.058 -14.871 -11.772 1.00 44.19 96 MET A C 1
ATOM 771 O O . MET A 1 96 ? 18.050 -15.599 -11.824 1.00 44.19 96 MET A O 1
ATOM 775 N N . CYS A 1 97 ? 17.048 -13.634 -12.267 1.00 41.94 97 CYS A N 1
ATOM 776 C CA . CYS A 1 97 ? 18.277 -12.954 -12.635 1.00 41.94 97 CYS A CA 1
ATOM 777 C C . CYS A 1 97 ? 19.231 -13.081 -11.431 1.00 41.94 97 CYS A C 1
ATOM 779 O O . CYS A 1 97 ? 18.844 -12.685 -10.327 1.00 41.94 97 CYS A O 1
ATOM 781 N N . PRO A 1 98 ? 20.446 -13.639 -11.592 1.00 43.97 98 PRO A N 1
ATOM 782 C CA . PRO A 1 98 ? 21.352 -13.956 -10.480 1.00 43.97 98 PRO A CA 1
ATOM 783 C C . PRO A 1 98 ? 21.834 -12.719 -9.699 1.00 43.97 98 PRO A C 1
ATOM 785 O O . PRO A 1 98 ? 22.594 -12.834 -8.739 1.00 43.97 98 PRO A O 1
ATOM 788 N N . HIS A 1 99 ? 21.375 -11.528 -10.084 1.00 51.12 99 HIS A N 1
ATOM 789 C CA . HIS A 1 99 ? 21.635 -10.273 -9.412 1.00 51.12 99 HIS A CA 1
ATOM 790 C C . HIS A 1 99 ? 20.314 -9.598 -9.036 1.00 51.12 99 HIS A C 1
ATOM 792 O O . HIS A 1 99 ? 19.620 -9.042 -9.887 1.00 51.12 99 HIS A O 1
ATOM 798 N N . ILE A 1 100 ? 20.000 -9.598 -7.736 1.00 63.22 100 ILE A N 1
ATOM 799 C CA . ILE A 1 100 ? 19.028 -8.671 -7.148 1.00 63.22 100 ILE A CA 1
ATOM 800 C C . ILE A 1 100 ? 19.608 -7.267 -7.343 1.00 63.22 100 ILE A C 1
ATOM 802 O O . ILE A 1 100 ? 20.453 -6.804 -6.578 1.00 63.22 100 ILE A O 1
ATOM 806 N N . PHE A 1 101 ? 19.223 -6.624 -8.440 1.00 71.19 101 PHE A N 1
ATOM 807 C CA . PHE A 1 101 ? 19.634 -5.270 -8.763 1.00 71.19 101 PHE A CA 1
ATOM 808 C C . PHE A 1 101 ? 18.657 -4.288 -8.115 1.00 71.19 101 PHE A C 1
ATOM 810 O O . PHE A 1 101 ? 17.460 -4.357 -8.378 1.00 71.19 101 PHE A O 1
ATOM 817 N N . ASN A 1 102 ? 19.165 -3.382 -7.278 1.00 78.88 102 ASN A N 1
ATOM 818 C CA . ASN A 1 102 ? 18.352 -2.327 -6.680 1.00 78.88 102 ASN A CA 1
ATOM 819 C C . ASN A 1 102 ? 18.040 -1.260 -7.737 1.00 78.88 102 ASN A C 1
ATOM 821 O O . ASN A 1 102 ? 18.941 -0.580 -8.234 1.00 78.88 102 ASN A O 1
ATOM 825 N N . THR A 1 103 ? 16.761 -1.111 -8.070 1.00 82.31 103 THR A N 1
ATOM 826 C CA . THR A 1 103 ? 16.296 -0.193 -9.117 1.00 82.31 103 THR A CA 1
ATOM 827 C C . THR A 1 103 ? 16.011 1.225 -8.608 1.00 82.31 103 THR A C 1
ATOM 829 O O . THR A 1 103 ? 15.715 2.112 -9.415 1.00 82.31 103 THR A O 1
ATOM 832 N N . ASN A 1 104 ? 16.131 1.464 -7.294 1.00 86.56 104 ASN A N 1
ATOM 833 C CA . ASN A 1 104 ? 15.718 2.687 -6.586 1.00 86.56 104 ASN A CA 1
ATOM 834 C C . ASN A 1 104 ? 14.227 3.048 -6.773 1.00 86.56 104 ASN A C 1
ATOM 836 O O . ASN A 1 104 ? 13.800 4.193 -6.573 1.00 86.56 104 ASN A O 1
ATOM 840 N N . ALA A 1 105 ? 13.395 2.073 -7.129 1.00 90.88 105 ALA A N 1
ATOM 841 C CA . ALA A 1 105 ? 11.953 2.231 -7.225 1.00 90.88 105 ALA A CA 1
ATOM 842 C C . ALA A 1 105 ? 11.321 2.440 -5.843 1.00 90.88 105 ALA A C 1
ATOM 844 O O . ALA A 1 105 ? 10.433 3.283 -5.694 1.00 90.88 105 ALA A O 1
ATOM 845 N N . SER A 1 106 ? 11.837 1.765 -4.810 1.00 92.19 106 SER A N 1
ATOM 846 C CA . SER A 1 106 ? 11.401 1.971 -3.419 1.00 92.19 106 SER A CA 1
ATOM 847 C C . SER A 1 106 ? 11.581 3.418 -2.951 1.00 92.19 106 SER A C 1
ATOM 849 O O . SER A 1 106 ? 10.688 3.977 -2.316 1.00 92.19 106 SER A O 1
ATOM 851 N N . GLU A 1 107 ? 12.677 4.078 -3.329 1.00 91.31 107 GLU A N 1
ATOM 852 C CA . GLU A 1 107 ? 12.912 5.490 -3.019 1.00 91.31 107 GLU A CA 1
ATOM 853 C C . GLU A 1 107 ? 11.915 6.415 -3.719 1.00 91.31 107 GLU A C 1
ATOM 855 O O . GLU A 1 107 ? 11.458 7.397 -3.136 1.00 91.31 107 GLU A O 1
ATOM 860 N N . SER A 1 108 ? 11.528 6.071 -4.944 1.00 93.69 108 SER A N 1
ATOM 861 C CA . SER A 1 108 ? 10.536 6.836 -5.697 1.00 93.69 108 SER A CA 1
ATOM 862 C C . SER A 1 108 ? 9.145 6.725 -5.066 1.00 93.69 108 SER A C 1
ATOM 864 O O . SER A 1 108 ? 8.445 7.736 -4.963 1.00 93.69 108 SER A O 1
ATOM 866 N N . LEU A 1 109 ? 8.767 5.529 -4.591 1.00 96.31 109 LEU A N 1
ATOM 867 C CA . LEU A 1 109 ? 7.477 5.293 -3.932 1.00 96.31 109 LEU A CA 1
ATOM 868 C C . LEU A 1 109 ? 7.399 5.949 -2.544 1.00 96.31 109 LEU A C 1
ATOM 870 O O . LEU A 1 109 ? 6.319 6.358 -2.124 1.00 96.31 109 LEU A O 1
ATOM 874 N N . ARG A 1 110 ? 8.536 6.153 -1.869 1.00 94.56 110 ARG A N 1
ATOM 875 C CA . ARG A 1 110 ? 8.620 6.788 -0.540 1.00 94.56 110 ARG A CA 1
ATOM 876 C C . ARG A 1 110 ? 7.971 8.172 -0.488 1.00 94.56 110 ARG A C 1
ATOM 878 O O . ARG A 1 110 ? 7.437 8.588 0.536 1.00 94.56 110 ARG A O 1
ATOM 885 N N . ASN A 1 111 ? 7.963 8.882 -1.613 1.00 93.44 111 ASN A N 1
ATOM 886 C CA . ASN A 1 111 ? 7.313 10.188 -1.733 1.00 93.44 111 ASN A CA 1
ATOM 887 C C . ASN A 1 111 ? 5.775 10.107 -1.765 1.00 93.44 111 ASN A C 1
ATOM 889 O O . ASN A 1 111 ? 5.121 11.141 -1.855 1.00 93.44 111 ASN A O 1
ATOM 893 N N . GLN A 1 112 ? 5.190 8.908 -1.751 1.00 96.38 112 GLN A N 1
ATOM 894 C CA . GLN A 1 112 ? 3.748 8.650 -1.825 1.00 96.38 112 GLN A CA 1
ATOM 895 C C . GLN A 1 112 ? 3.228 7.912 -0.578 1.00 96.38 112 GLN A C 1
ATOM 897 O O . GLN A 1 112 ? 2.140 7.346 -0.603 1.00 96.38 112 GLN A O 1
ATOM 902 N N . ILE A 1 113 ? 3.975 7.918 0.535 1.00 96.06 113 ILE A N 1
ATOM 903 C CA . ILE A 1 113 ? 3.573 7.231 1.778 1.00 96.06 113 ILE A CA 1
ATOM 904 C C . ILE A 1 113 ? 2.212 7.714 2.292 1.00 96.06 113 ILE A C 1
ATOM 906 O O . ILE A 1 113 ? 1.402 6.897 2.720 1.00 96.06 113 ILE A O 1
ATOM 910 N N . SER A 1 114 ? 1.924 9.015 2.193 1.00 96.19 114 SER A N 1
ATOM 911 C CA . SER A 1 114 ? 0.612 9.560 2.571 1.00 96.19 114 SER A CA 1
ATOM 912 C C . SER A 1 114 ? -0.525 8.925 1.766 1.00 96.19 114 SER A C 1
ATOM 914 O O . SER A 1 114 ? -1.555 8.572 2.331 1.00 96.19 114 SER A O 1
ATOM 916 N N . ASP A 1 115 ? -0.322 8.731 0.462 1.00 97.50 115 ASP A N 1
ATOM 917 C CA . ASP A 1 115 ? -1.320 8.115 -0.412 1.00 97.50 115 ASP A CA 1
ATOM 918 C C . ASP A 1 115 ? -1.482 6.617 -0.124 1.00 97.50 115 ASP A C 1
ATOM 920 O O . ASP A 1 115 ? -2.581 6.081 -0.226 1.00 97.50 115 ASP A O 1
ATOM 924 N N . ILE A 1 116 ? -0.397 5.936 0.261 1.00 98.19 116 ILE A N 1
ATOM 925 C CA . ILE A 1 116 ? -0.439 4.529 0.683 1.00 98.19 116 ILE A CA 1
ATOM 926 C C . ILE A 1 116 ? -1.258 4.388 1.971 1.00 98.19 116 ILE A C 1
ATOM 928 O O . ILE A 1 116 ? -2.096 3.494 2.071 1.00 98.19 116 ILE A O 1
ATOM 932 N N . ILE A 1 117 ? -1.053 5.278 2.945 1.00 97.50 117 ILE A N 1
ATOM 933 C CA . ILE A 1 117 ? -1.818 5.288 4.198 1.00 97.50 117 ILE A CA 1
ATOM 934 C C . ILE A 1 117 ? -3.308 5.508 3.916 1.00 97.50 117 ILE A C 1
ATOM 936 O O . ILE A 1 117 ? -4.140 4.755 4.425 1.00 97.50 117 ILE A O 1
ATOM 940 N N . GLU A 1 118 ? -3.644 6.481 3.066 1.00 96.62 118 GLU A N 1
ATOM 941 C CA . GLU A 1 118 ? -5.026 6.749 2.653 1.00 96.62 118 GLU A CA 1
ATOM 942 C C . GLU A 1 118 ? -5.651 5.532 1.950 1.00 96.62 118 GLU A C 1
ATOM 944 O O . GLU A 1 118 ? -6.750 5.098 2.302 1.00 96.62 118 GLU A O 1
ATOM 949 N N . PHE A 1 119 ? -4.919 4.912 1.021 1.00 97.19 119 PHE A N 1
ATOM 950 C CA . PHE A 1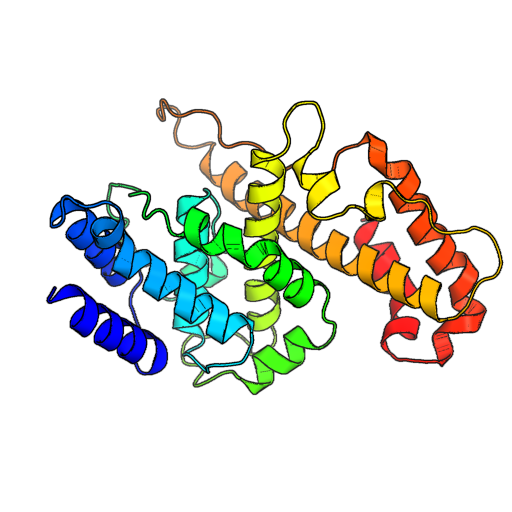 119 ? -5.349 3.710 0.306 1.00 97.19 119 PHE A CA 1
ATOM 951 C C . PHE A 1 119 ? -5.636 2.523 1.242 1.00 97.19 119 PHE A C 1
ATOM 953 O O . PHE A 1 119 ? -6.622 1.792 1.058 1.00 97.19 119 PHE A O 1
ATOM 960 N N . LEU A 1 120 ? -4.784 2.314 2.251 1.00 97.25 120 LEU A N 1
ATOM 961 C CA . LEU A 1 120 ? -4.947 1.246 3.239 1.00 97.25 120 LEU A CA 1
ATOM 962 C C . LEU A 1 120 ? -6.142 1.511 4.164 1.00 97.25 120 LEU A C 1
ATOM 964 O O . LEU A 1 120 ? -6.942 0.593 4.390 1.00 97.25 120 LEU A O 1
ATOM 968 N N . ALA A 1 121 ? -6.288 2.752 4.640 1.00 94.56 121 ALA A N 1
ATOM 969 C CA . ALA A 1 121 ? -7.355 3.177 5.544 1.00 94.56 121 ALA A CA 1
ATOM 970 C C . ALA A 1 121 ? -8.749 3.163 4.883 1.00 94.56 121 ALA A C 1
ATOM 972 O O . ALA A 1 121 ? -9.749 2.836 5.540 1.00 94.56 121 ALA A O 1
ATOM 973 N N . ASP A 1 122 ? -8.829 3.449 3.579 1.00 93.38 122 ASP A N 1
ATOM 974 C CA . ASP A 1 122 ? -10.096 3.500 2.847 1.00 93.38 122 ASP A CA 1
ATOM 975 C C . ASP A 1 122 ? -10.829 2.140 2.880 1.00 93.38 122 ASP A C 1
ATOM 977 O O . ASP A 1 122 ? -10.317 1.069 2.520 1.00 93.38 122 ASP A O 1
ATOM 981 N N . PHE A 1 123 ? -12.067 2.195 3.378 1.00 89.38 123 PHE A N 1
ATOM 982 C CA . PHE A 1 123 ? -12.995 1.072 3.482 1.00 89.38 123 PHE A CA 1
ATOM 983 C C . PHE A 1 123 ? -13.431 0.536 2.122 1.00 89.38 123 PHE A C 1
ATOM 985 O O . PHE A 1 123 ? -13.600 -0.671 1.968 1.00 89.38 123 PHE A O 1
ATOM 992 N N . HIS A 1 124 ? -13.524 1.401 1.117 1.00 92.44 124 HIS A N 1
ATOM 993 C CA . HIS A 1 124 ? -14.039 1.050 -0.199 1.00 92.44 124 HIS A CA 1
ATOM 994 C C . HIS A 1 124 ? -12.967 0.563 -1.172 1.00 92.44 124 HIS A C 1
ATOM 996 O O . HIS A 1 124 ? -13.310 0.097 -2.256 1.00 92.44 124 HIS A O 1
ATOM 1002 N N . THR A 1 125 ? -11.684 0.619 -0.807 1.00 93.44 125 THR A N 1
ATOM 1003 C CA . THR A 1 125 ? -10.571 0.217 -1.682 1.00 93.44 125 THR A CA 1
ATOM 1004 C C . THR A 1 125 ? -10.752 -1.176 -2.284 1.00 93.44 125 THR A C 1
ATOM 1006 O O . THR A 1 125 ? -10.501 -1.350 -3.469 1.00 93.44 125 THR A O 1
ATOM 1009 N N . LEU A 1 126 ? -11.229 -2.165 -1.518 1.00 91.12 126 LEU A N 1
ATOM 1010 C CA . LEU A 1 126 ? -11.442 -3.519 -2.051 1.00 91.12 126 LEU A CA 1
ATOM 1011 C C . LEU A 1 126 ? -12.514 -3.533 -3.151 1.00 91.12 126 LEU A C 1
ATOM 1013 O O . LEU A 1 126 ? -12.299 -4.108 -4.215 1.00 91.12 126 LEU A O 1
ATOM 1017 N N . SER A 1 127 ? -13.629 -2.829 -2.937 1.00 90.56 127 SER A N 1
ATOM 1018 C CA . SER A 1 127 ? -14.680 -2.654 -3.947 1.00 90.56 127 SER A CA 1
ATOM 1019 C C . SER A 1 127 ? -14.184 -1.876 -5.172 1.00 90.56 127 SER A C 1
ATOM 1021 O O . SER A 1 127 ? -14.541 -2.208 -6.302 1.00 90.56 127 SER A O 1
ATOM 1023 N N . LYS A 1 128 ? -13.344 -0.852 -4.968 1.00 92.25 128 LYS A N 1
ATOM 1024 C CA . LYS A 1 128 ? -12.740 -0.070 -6.057 1.00 92.25 128 LYS A CA 1
ATOM 1025 C C . LYS A 1 128 ? -11.805 -0.928 -6.910 1.00 92.25 128 LYS A C 1
ATOM 1027 O O . LYS A 1 128 ? -11.959 -0.925 -8.123 1.00 92.25 128 LYS A O 1
ATOM 1032 N N . ILE A 1 129 ? -10.913 -1.719 -6.305 1.00 90.44 129 ILE A N 1
ATOM 1033 C CA . ILE A 1 129 ? -10.028 -2.646 -7.039 1.00 90.44 129 ILE A CA 1
ATOM 1034 C C . ILE A 1 129 ? -10.855 -3.609 -7.887 1.00 90.44 129 ILE A C 1
ATOM 1036 O O . ILE A 1 129 ? -10.589 -3.747 -9.076 1.00 90.44 129 ILE A O 1
ATOM 1040 N N . LYS A 1 130 ? -11.911 -4.189 -7.305 1.00 87.19 130 LYS A N 1
ATOM 1041 C CA . LYS A 1 130 ? -12.845 -5.065 -8.021 1.00 87.19 130 LYS A CA 1
ATOM 1042 C C . LYS A 1 130 ? -13.424 -4.383 -9.268 1.00 87.19 130 LYS A C 1
ATOM 1044 O O . LYS A 1 130 ? -13.391 -4.941 -10.358 1.00 87.19 130 LYS A O 1
ATOM 1049 N N . SER A 1 131 ? -13.854 -3.129 -9.127 1.00 86.62 131 SER A N 1
ATOM 1050 C CA . SER A 1 131 ? -14.484 -2.343 -10.201 1.00 86.62 131 SER A CA 1
ATOM 1051 C C . SER A 1 131 ? -13.510 -1.878 -11.295 1.00 86.62 131 SER A C 1
ATOM 1053 O O . SER A 1 131 ? -13.931 -1.611 -12.417 1.00 86.62 131 SER A O 1
ATOM 1055 N N . TYR A 1 132 ? -12.222 -1.743 -10.968 1.00 84.12 132 TYR A N 1
ATOM 1056 C CA . TYR A 1 132 ? -11.168 -1.290 -11.884 1.00 84.12 132 TYR A CA 1
ATOM 1057 C C . TYR A 1 132 ? -10.380 -2.444 -12.524 1.00 84.12 132 TYR A C 1
ATOM 1059 O O . TYR A 1 132 ? -9.524 -2.181 -13.375 1.00 84.12 132 TYR A O 1
ATOM 1067 N N . SER A 1 133 ? -10.668 -3.691 -12.138 1.00 74.75 133 SER A N 1
ATOM 1068 C CA . SER A 1 133 ? -10.024 -4.881 -12.693 1.00 74.75 133 SER A CA 1
ATOM 1069 C C . SER A 1 133 ? -10.287 -4.998 -14.199 1.00 74.75 133 SER A C 1
ATOM 1071 O O . SER A 1 133 ? -11.410 -4.825 -14.685 1.00 74.75 133 SER A O 1
ATOM 1073 N N . LYS A 1 134 ? -9.227 -5.242 -14.976 1.00 68.94 134 LYS A N 1
ATOM 1074 C CA . LYS A 1 134 ? -9.302 -5.411 -16.435 1.00 68.94 134 LYS A CA 1
ATOM 1075 C C . LYS A 1 134 ? -8.704 -6.750 -16.830 1.00 68.94 134 LYS A C 1
ATOM 1077 O O . LYS A 1 134 ? -7.489 -6.877 -16.944 1.00 68.94 134 LYS A O 1
ATOM 1082 N N . GLY A 1 135 ? -9.587 -7.701 -17.135 1.00 58.84 135 GLY A N 1
ATOM 1083 C CA . GLY A 1 135 ? -9.229 -8.982 -17.738 1.00 58.84 135 GLY A CA 1
ATOM 1084 C C . GLY A 1 135 ? -8.451 -9.893 -16.791 1.00 58.84 135 GLY A C 1
ATOM 1085 O O . GLY A 1 135 ? -7.224 -9.901 -16.790 1.00 58.84 135 GLY A O 1
ATOM 1086 N N . MET A 1 136 ? -9.172 -10.730 -16.048 1.00 52.56 136 MET A N 1
ATOM 1087 C CA . MET A 1 136 ? -8.581 -11.814 -15.267 1.00 52.56 136 MET A CA 1
ATOM 1088 C C . MET A 1 136 ? -8.255 -12.985 -16.210 1.00 52.56 136 MET A C 1
ATOM 1090 O O . MET A 1 136 ? -9.160 -13.627 -16.738 1.00 52.56 136 MET A O 1
ATOM 1094 N N . GLN A 1 137 ? -6.972 -13.251 -16.457 1.00 49.09 137 GLN A N 1
ATOM 1095 C CA . GLN A 1 137 ? -6.504 -14.457 -17.171 1.00 49.09 137 GLN A CA 1
ATOM 1096 C C . GLN A 1 137 ? -5.599 -15.342 -16.291 1.00 49.09 137 GLN A C 1
ATOM 1098 O O . GLN A 1 137 ? -5.112 -16.364 -16.758 1.00 49.09 137 GLN A O 1
ATOM 1103 N N . ALA A 1 138 ? -5.374 -14.962 -15.027 1.00 48.28 138 ALA A N 1
ATOM 1104 C CA . ALA A 1 138 ? -4.370 -15.563 -14.142 1.00 48.28 138 ALA A CA 1
ATOM 1105 C C . ALA A 1 138 ? -4.984 -16.168 -12.867 1.00 48.28 138 ALA A C 1
ATOM 1107 O O . ALA A 1 138 ? -4.582 -15.810 -11.769 1.00 48.28 138 ALA A O 1
ATOM 1108 N N . GLY A 1 139 ? -6.023 -17.002 -13.005 1.00 47.94 139 GLY A N 1
ATOM 1109 C CA . GLY A 1 139 ? -6.425 -17.994 -11.990 1.00 47.94 139 GLY A CA 1
ATOM 1110 C C . GLY A 1 139 ? -6.863 -17.527 -10.587 1.00 47.94 139 GLY A C 1
ATOM 1111 O O . GLY A 1 139 ? -7.348 -18.357 -9.819 1.00 47.94 139 GLY A O 1
ATOM 1112 N N . PHE A 1 140 ? -6.735 -16.249 -10.218 1.00 54.28 140 PHE A N 1
ATOM 1113 C CA . PHE A 1 140 ? -7.165 -15.740 -8.916 1.00 54.28 140 PHE A CA 1
ATOM 1114 C C . PHE A 1 140 ? -8.680 -15.581 -8.873 1.00 54.28 140 PHE A C 1
ATOM 1116 O O . PHE A 1 140 ? -9.313 -15.172 -9.849 1.00 54.28 140 PHE A O 1
ATOM 1123 N N . ASN A 1 141 ? -9.270 -15.856 -7.707 1.00 61.59 141 ASN A N 1
ATOM 1124 C CA . ASN A 1 141 ? -10.618 -15.370 -7.468 1.00 61.59 141 ASN A CA 1
ATOM 1125 C C . ASN A 1 141 ? -10.563 -13.828 -7.402 1.00 61.59 141 ASN A C 1
ATOM 1127 O O . ASN A 1 141 ? -9.646 -13.230 -6.835 1.00 61.59 141 ASN A O 1
ATOM 1131 N N . GLU A 1 142 ? -11.552 -13.177 -8.004 1.00 61.66 142 GLU A N 1
ATOM 1132 C CA . GLU A 1 142 ? -11.705 -11.715 -8.006 1.00 61.66 142 GLU A CA 1
ATOM 1133 C C . GLU A 1 142 ? -11.697 -11.131 -6.576 1.00 61.66 142 GLU A C 1
ATOM 1135 O O . GLU A 1 142 ? -11.343 -9.974 -6.351 1.00 61.66 142 GLU A O 1
ATOM 1140 N N . ASP A 1 143 ? -12.026 -11.968 -5.590 1.00 68.50 143 ASP A N 1
ATOM 1141 C CA . ASP A 1 143 ? -12.168 -11.601 -4.188 1.00 68.50 143 ASP A CA 1
ATOM 1142 C C . ASP A 1 143 ? -10.837 -11.573 -3.397 1.00 68.50 143 ASP A C 1
ATOM 1144 O O . ASP A 1 143 ? -10.792 -10.984 -2.317 1.00 68.50 143 ASP A O 1
ATOM 1148 N N . THR A 1 144 ? -9.732 -12.137 -3.909 1.00 82.62 144 THR A N 1
ATOM 1149 C CA . THR A 1 144 ? -8.418 -12.140 -3.216 1.00 82.62 144 THR A CA 1
ATOM 1150 C C . THR A 1 144 ? -7.463 -11.059 -3.704 1.00 82.62 144 THR A C 1
ATOM 1152 O O . THR A 1 144 ? -6.640 -10.590 -2.913 1.00 82.62 144 THR A O 1
ATOM 1155 N N . LEU A 1 145 ? -7.589 -10.608 -4.959 1.00 86.56 145 LEU A N 1
ATOM 1156 C CA . LEU A 1 145 ? -6.691 -9.615 -5.564 1.00 86.56 145 LEU A CA 1
ATOM 1157 C C . LEU A 1 145 ? -6.571 -8.351 -4.704 1.00 86.56 145 LEU A C 1
ATOM 1159 O O . LEU A 1 145 ? -5.467 -7.913 -4.379 1.00 86.56 145 LEU A O 1
ATOM 1163 N N . GLY A 1 146 ? -7.705 -7.787 -4.281 1.00 90.50 146 GLY A N 1
ATOM 1164 C CA . GLY A 1 146 ? -7.714 -6.575 -3.462 1.00 90.50 146 GLY A CA 1
ATOM 1165 C C . GLY A 1 146 ? -6.999 -6.751 -2.119 1.00 90.50 146 GLY A C 1
ATOM 1166 O O . GLY A 1 146 ? -6.290 -5.846 -1.674 1.00 90.50 146 GLY A O 1
ATOM 1167 N N . GLY A 1 147 ? -7.138 -7.927 -1.499 1.00 92.12 147 GLY A N 1
ATOM 1168 C CA . GLY A 1 147 ? -6.448 -8.272 -0.258 1.00 92.12 147 GLY A CA 1
ATOM 1169 C C . GLY A 1 147 ? -4.936 -8.385 -0.448 1.00 92.12 147 GLY A C 1
ATOM 1170 O O . GLY A 1 147 ? -4.182 -7.828 0.346 1.00 92.12 147 GLY A O 1
ATOM 1171 N N . ILE A 1 148 ? -4.492 -9.027 -1.533 1.00 91.69 148 ILE A N 1
ATOM 1172 C CA . ILE A 1 148 ? -3.070 -9.164 -1.886 1.00 91.69 148 ILE A CA 1
ATOM 1173 C C . ILE A 1 148 ? -2.440 -7.792 -2.138 1.00 91.69 148 ILE A C 1
ATOM 1175 O O . ILE A 1 148 ? -1.381 -7.494 -1.588 1.00 91.69 148 ILE A O 1
ATOM 1179 N N . VAL A 1 149 ? -3.100 -6.933 -2.921 1.00 94.19 149 VAL A N 1
ATOM 1180 C CA . VAL A 1 149 ? -2.601 -5.584 -3.231 1.00 94.19 149 VAL A CA 1
ATOM 1181 C C . VAL A 1 149 ? -2.496 -4.738 -1.961 1.00 94.19 149 VAL A C 1
ATOM 1183 O O . VAL A 1 149 ? -1.445 -4.147 -1.709 1.00 94.19 149 VAL A O 1
ATOM 1186 N N . LYS A 1 150 ? -3.540 -4.716 -1.116 1.00 95.56 150 LYS A N 1
ATOM 1187 C CA . LYS A 1 150 ? -3.475 -4.031 0.187 1.00 95.56 150 LYS A CA 1
ATOM 1188 C C . LYS A 1 150 ? -2.352 -4.579 1.058 1.00 95.56 150 LYS A C 1
ATOM 1190 O O . LYS A 1 150 ? -1.584 -3.801 1.614 1.00 95.56 150 LYS A O 1
ATOM 1195 N N . CYS A 1 151 ? -2.224 -5.899 1.147 1.00 95.12 151 CYS A N 1
ATOM 1196 C CA . CYS A 1 151 ? -1.182 -6.533 1.940 1.00 95.12 151 CYS A CA 1
ATOM 1197 C C . CYS A 1 151 ? 0.225 -6.182 1.435 1.00 95.12 151 CYS A C 1
ATOM 1199 O O . CYS A 1 151 ? 1.106 -5.919 2.248 1.00 95.12 151 CYS A O 1
ATOM 1201 N N . GLY A 1 152 ? 0.449 -6.124 0.119 1.00 95.62 152 GLY A N 1
ATOM 1202 C CA . GLY A 1 152 ? 1.744 -5.744 -0.448 1.00 95.62 152 GLY A CA 1
ATOM 1203 C C . GLY A 1 152 ? 2.103 -4.277 -0.184 1.00 95.62 152 GLY A C 1
ATOM 1204 O O . GLY A 1 152 ? 3.223 -3.986 0.230 1.00 95.62 152 GLY A O 1
ATOM 1205 N N . PHE A 1 153 ? 1.155 -3.344 -0.315 1.00 97.94 153 PHE A N 1
ATOM 1206 C CA . PHE A 1 153 ? 1.393 -1.948 0.079 1.00 97.94 153 PHE A CA 1
ATOM 1207 C C . PHE A 1 153 ? 1.619 -1.792 1.584 1.00 97.94 153 PHE A C 1
ATOM 1209 O O . PHE A 1 153 ? 2.483 -1.020 2.001 1.00 97.94 153 PHE A O 1
ATOM 1216 N N . ALA A 1 154 ? 0.888 -2.547 2.404 1.00 97.62 154 ALA A N 1
ATOM 1217 C CA . ALA A 1 154 ? 1.105 -2.565 3.842 1.00 97.62 154 ALA A CA 1
ATOM 1218 C C . ALA A 1 154 ? 2.472 -3.157 4.208 1.00 97.62 154 ALA A C 1
ATOM 1220 O O . ALA A 1 154 ? 3.141 -2.636 5.092 1.00 97.62 154 ALA A O 1
ATOM 1221 N N . GLN A 1 155 ? 2.926 -4.194 3.499 1.00 96.19 155 GLN A N 1
ATOM 1222 C CA . GLN A 1 155 ? 4.265 -4.760 3.660 1.00 96.19 155 GLN A CA 1
ATOM 1223 C C . GLN A 1 155 ? 5.345 -3.719 3.343 1.00 96.19 155 GLN A C 1
ATOM 1225 O O . GLN A 1 155 ? 6.272 -3.546 4.134 1.00 96.19 155 GLN A O 1
ATOM 1230 N N . TYR A 1 156 ? 5.203 -2.991 2.231 1.00 96.44 156 TYR A N 1
ATOM 1231 C CA . TYR A 1 156 ? 6.102 -1.890 1.882 1.00 96.44 156 TYR A CA 1
ATOM 1232 C C . TYR A 1 156 ? 6.125 -0.813 2.978 1.00 96.44 156 TYR A C 1
ATOM 1234 O O . TYR A 1 156 ? 7.201 -0.446 3.450 1.00 96.44 156 TYR A O 1
ATOM 1242 N N . LEU A 1 157 ? 4.950 -0.352 3.427 1.00 97.00 157 LEU A N 1
ATOM 1243 C CA . LEU A 1 157 ? 4.832 0.662 4.477 1.00 97.00 157 LEU A CA 1
ATOM 1244 C C . LEU A 1 157 ? 5.490 0.203 5.785 1.00 97.00 157 LEU A C 1
ATOM 1246 O O . LEU A 1 157 ? 6.217 0.973 6.409 1.00 97.00 157 LEU A O 1
ATOM 1250 N N . SER A 1 158 ? 5.284 -1.054 6.177 1.00 95.50 158 SER A N 1
ATOM 1251 C CA . SER A 1 158 ? 5.894 -1.632 7.374 1.00 95.50 158 SER A CA 1
ATOM 1252 C C . SER A 1 158 ? 7.413 -1.633 7.300 1.00 95.50 158 SER A C 1
ATOM 1254 O O . SER A 1 158 ? 8.067 -1.203 8.245 1.00 95.50 158 SER A O 1
ATOM 1256 N N . LEU A 1 159 ? 7.984 -2.052 6.170 1.00 93.56 159 LEU A N 1
ATOM 1257 C CA . LEU A 1 159 ? 9.432 -2.042 5.982 1.00 93.56 159 LEU A CA 1
ATOM 1258 C C . LEU A 1 159 ? 10.006 -0.624 5.945 1.00 93.56 159 LEU A C 1
ATOM 1260 O O . LEU A 1 159 ? 11.075 -0.391 6.508 1.00 93.56 159 LEU A O 1
ATOM 1264 N N . GLU A 1 160 ? 9.302 0.325 5.328 1.00 93.56 160 GLU A N 1
ATOM 1265 C CA . GLU A 1 160 ? 9.723 1.728 5.289 1.00 93.56 160 GLU A CA 1
ATOM 1266 C C . GLU A 1 160 ? 9.727 2.344 6.697 1.00 93.56 160 GLU A C 1
ATOM 1268 O O . GLU A 1 160 ? 10.694 3.002 7.087 1.00 93.56 160 GLU A O 1
ATOM 1273 N N . ILE A 1 161 ? 8.691 2.073 7.501 1.00 93.94 161 ILE A N 1
ATOM 1274 C CA . ILE A 1 161 ? 8.631 2.508 8.901 1.00 93.94 161 ILE A CA 1
ATOM 1275 C C . ILE A 1 161 ? 9.739 1.839 9.720 1.00 93.94 161 ILE A C 1
ATOM 1277 O O . ILE A 1 161 ? 10.465 2.536 10.423 1.00 93.94 161 ILE A O 1
ATOM 1281 N N . THR A 1 162 ? 9.931 0.522 9.603 1.00 91.50 162 THR A N 1
ATOM 1282 C CA . THR A 1 162 ? 10.988 -0.197 10.332 1.00 91.50 162 THR A CA 1
ATOM 1283 C C . THR A 1 162 ? 12.383 0.322 9.980 1.00 91.50 162 THR A C 1
ATOM 1285 O O . THR A 1 162 ? 13.194 0.528 10.877 1.00 91.50 162 THR A O 1
ATOM 1288 N N . ARG A 1 163 ? 12.671 0.598 8.700 1.00 88.50 163 ARG A N 1
ATOM 1289 C CA . ARG A 1 163 ? 13.956 1.181 8.270 1.00 88.50 163 ARG A CA 1
ATOM 1290 C C . ARG A 1 163 ? 14.141 2.619 8.761 1.00 88.50 163 ARG A C 1
ATOM 1292 O O . ARG A 1 163 ? 15.266 3.027 9.043 1.00 88.50 163 ARG A O 1
ATOM 1299 N N . GLY A 1 164 ? 13.056 3.389 8.838 1.00 83.31 164 GLY A N 1
ATOM 1300 C CA . GLY A 1 164 ? 13.059 4.775 9.311 1.00 83.31 164 GLY A CA 1
ATOM 1301 C C . GLY A 1 164 ? 13.020 4.931 10.837 1.00 83.31 164 GLY A C 1
ATOM 1302 O O . GLY A 1 164 ? 13.314 6.018 11.346 1.00 83.31 164 GLY A O 1
ATOM 1303 N N . ASN A 1 165 ? 12.677 3.872 11.573 1.00 79.50 165 ASN A N 1
ATOM 1304 C CA . ASN A 1 165 ? 12.706 3.837 13.030 1.00 79.50 165 ASN A CA 1
ATOM 1305 C C . ASN A 1 165 ? 14.153 3.689 13.516 1.00 79.50 165 ASN A C 1
ATOM 1307 O O . ASN A 1 165 ? 14.680 2.596 13.706 1.00 79.50 165 ASN A O 1
ATOM 1311 N N . SER A 1 166 ? 14.812 4.828 13.733 1.00 72.12 166 SER A N 1
ATOM 1312 C CA . SER A 1 166 ? 15.974 4.900 14.622 1.00 72.12 166 SER A CA 1
ATOM 1313 C C . SER A 1 166 ? 15.524 4.810 16.092 1.00 72.12 166 SER A C 1
ATOM 1315 O O . SER A 1 166 ? 14.340 4.638 16.372 1.00 72.12 166 SER A O 1
ATOM 1317 N N . ARG A 1 167 ? 16.445 4.994 17.052 1.00 64.31 167 ARG A N 1
ATOM 1318 C CA . ARG A 1 167 ? 16.163 4.942 18.507 1.00 64.31 167 ARG A CA 1
ATOM 1319 C C . ARG A 1 167 ? 14.994 5.822 18.991 1.00 64.31 167 ARG A C 1
ATOM 1321 O O . ARG A 1 167 ? 14.516 5.609 20.093 1.00 64.31 167 ARG A O 1
ATOM 1328 N N . GLU A 1 168 ? 14.571 6.813 18.206 1.00 74.50 168 GLU A N 1
ATOM 1329 C CA . GLU A 1 168 ? 13.527 7.785 18.565 1.00 74.50 168 GLU A CA 1
ATOM 1330 C C . GLU A 1 168 ? 12.181 7.549 17.848 1.00 74.50 168 GLU A C 1
ATOM 1332 O O . GLU A 1 168 ? 11.302 8.401 17.922 1.00 74.50 168 GLU A O 1
ATOM 1337 N N . ASN A 1 169 ? 12.014 6.452 17.096 1.00 83.81 169 ASN A N 1
ATOM 1338 C CA . ASN A 1 169 ? 10.765 6.124 16.379 1.00 83.81 169 ASN A CA 1
ATOM 1339 C C . ASN A 1 169 ? 10.223 7.249 15.472 1.00 83.81 169 ASN A C 1
ATOM 1341 O O . ASN A 1 169 ? 9.014 7.422 15.294 1.00 83.81 169 ASN A O 1
ATOM 1345 N N . ARG A 1 170 ? 11.125 8.036 14.867 1.00 86.62 170 ARG A N 1
ATOM 1346 C CA . ARG A 1 170 ? 10.764 9.226 14.074 1.00 86.62 170 ARG A CA 1
ATOM 1347 C C . ARG A 1 170 ? 9.818 8.922 12.912 1.00 86.62 170 ARG A C 1
ATOM 1349 O O . ARG A 1 170 ? 9.024 9.786 12.546 1.00 86.62 170 ARG A O 1
ATOM 1356 N N . ALA A 1 171 ? 9.913 7.737 12.306 1.00 89.12 171 ALA A N 1
ATOM 1357 C CA . ALA A 1 171 ? 9.037 7.361 11.201 1.00 89.12 171 ALA A CA 1
ATOM 1358 C C . ALA A 1 171 ? 7.595 7.151 11.677 1.00 89.12 171 ALA A C 1
ATOM 1360 O O . ALA A 1 171 ? 6.672 7.653 11.042 1.00 89.12 171 ALA A O 1
ATOM 1361 N N . VAL A 1 172 ? 7.402 6.503 12.828 1.00 91.31 172 VAL A N 1
ATOM 1362 C CA . VAL A 1 172 ? 6.077 6.331 13.446 1.00 91.31 172 VAL A CA 1
ATOM 1363 C C . VAL A 1 172 ? 5.486 7.686 13.811 1.00 91.31 172 VAL A C 1
ATOM 1365 O O . VAL A 1 172 ? 4.365 7.978 13.414 1.00 91.31 172 VAL A O 1
ATOM 1368 N N . ALA A 1 173 ? 6.258 8.561 14.462 1.00 90.38 173 ALA A N 1
ATOM 1369 C CA . ALA A 1 173 ? 5.793 9.906 14.808 1.00 90.38 173 ALA A CA 1
ATOM 1370 C C . ALA A 1 173 ? 5.410 10.745 13.572 1.00 90.38 173 ALA A C 1
ATOM 1372 O O . ALA A 1 173 ? 4.506 11.573 13.638 1.00 90.38 173 ALA A O 1
ATOM 1373 N N . ARG A 1 174 ? 6.078 10.525 12.432 1.00 91.94 174 ARG A N 1
ATOM 1374 C CA . ARG A 1 174 ? 5.784 11.213 11.167 1.00 91.94 174 ARG A CA 1
ATOM 1375 C C . ARG A 1 174 ? 4.539 10.667 10.472 1.00 91.94 174 ARG A C 1
ATOM 1377 O O . ARG A 1 174 ? 3.734 11.451 9.982 1.00 91.94 174 ARG A O 1
ATOM 1384 N N . TYR A 1 175 ? 4.437 9.348 10.343 1.00 93.06 175 TYR A N 1
ATOM 1385 C CA . TYR A 1 175 ? 3.441 8.704 9.483 1.00 93.06 175 TYR A CA 1
ATOM 1386 C C . TYR A 1 175 ? 2.183 8.271 10.239 1.00 93.06 175 TYR A C 1
ATOM 1388 O O . TYR A 1 175 ? 1.111 8.191 9.648 1.00 93.06 175 TYR A O 1
ATOM 1396 N N . LEU A 1 176 ? 2.297 8.017 11.542 1.00 94.50 176 LEU A N 1
ATOM 1397 C CA . LEU A 1 176 ? 1.218 7.578 12.427 1.00 94.50 176 LEU A CA 1
ATOM 1398 C C . LEU A 1 176 ? 1.206 8.422 13.720 1.00 94.50 176 LEU A C 1
ATOM 1400 O O . LEU A 1 176 ? 1.276 7.867 14.817 1.00 94.50 176 LEU A O 1
ATOM 1404 N N . PRO A 1 177 ? 1.117 9.765 13.630 1.00 92.50 177 PRO A N 1
ATOM 1405 C CA . PRO A 1 177 ? 1.188 10.646 14.802 1.00 92.50 177 PRO A CA 1
ATOM 1406 C C . PRO A 1 177 ? 0.079 10.379 15.833 1.00 92.50 177 PRO A C 1
ATOM 1408 O O . PRO A 1 177 ? 0.260 10.644 17.022 1.00 92.50 177 PRO A O 1
ATOM 1411 N N . TRP A 1 178 ? -1.050 9.814 15.396 1.00 91.81 178 TRP A N 1
ATOM 1412 C CA . TRP A 1 178 ? -2.171 9.439 16.258 1.00 91.81 178 TRP A CA 1
ATOM 1413 C C . TRP A 1 178 ? -1.797 8.383 17.311 1.00 91.81 178 TRP A C 1
ATOM 1415 O O . TRP A 1 178 ? -2.416 8.350 18.365 1.00 91.81 178 TRP A O 1
ATOM 1425 N N . LEU A 1 179 ? -0.749 7.578 17.096 1.00 91.62 179 LEU A N 1
ATOM 1426 C CA . LEU A 1 179 ? -0.274 6.604 18.092 1.00 91.62 179 LEU A CA 1
ATOM 1427 C C . LEU A 1 179 ? 0.290 7.254 19.362 1.00 91.62 179 LEU A C 1
ATOM 1429 O O . LEU A 1 179 ? 0.392 6.588 20.385 1.00 91.62 179 LEU A O 1
ATOM 1433 N N . TYR A 1 180 ? 0.658 8.535 19.300 1.00 88.44 180 TYR A N 1
ATOM 1434 C CA . TYR A 1 180 ? 1.140 9.312 20.446 1.00 88.44 180 TYR A CA 1
ATOM 1435 C C . TYR A 1 180 ? 0.079 10.271 21.000 1.00 88.44 180 TYR A C 1
ATOM 1437 O O . TYR A 1 180 ? 0.363 11.055 21.903 1.00 88.44 180 TYR A O 1
ATOM 1445 N N . SER A 1 181 ? -1.133 10.240 20.444 1.00 85.44 181 SER A N 1
ATOM 1446 C CA . SER A 1 181 ? -2.253 11.075 20.871 1.00 85.44 181 SER A CA 1
ATOM 1447 C C . SER A 1 181 ? -3.333 10.166 21.443 1.00 85.44 181 SER A C 1
ATOM 1449 O O . SER A 1 181 ? -3.966 9.415 20.705 1.00 85.44 181 SER A O 1
ATOM 1451 N N . ALA A 1 182 ? -3.532 10.208 22.759 1.00 75.62 182 ALA A N 1
ATOM 1452 C CA . ALA A 1 182 ? -4.615 9.453 23.373 1.00 75.62 182 ALA A CA 1
ATOM 1453 C C . ALA A 1 182 ? -5.971 10.034 22.923 1.00 75.62 182 ALA A C 1
ATOM 1455 O O . ALA A 1 182 ? -6.130 11.262 22.950 1.00 75.62 182 ALA A O 1
ATOM 1456 N N . PRO A 1 183 ? -6.938 9.191 22.521 1.00 79.44 183 PRO A N 1
ATOM 1457 C CA . PRO A 1 183 ? -8.299 9.643 22.290 1.00 79.44 183 PRO A CA 1
ATOM 1458 C C . PRO A 1 183 ? -8.899 10.147 23.608 1.00 79.44 183 PRO A C 1
ATOM 1460 O O . PRO A 1 183 ? -8.511 9.732 24.706 1.00 79.44 183 PRO A O 1
ATOM 1463 N N . SER A 1 184 ? -9.820 11.096 23.516 1.00 71.69 184 SER A N 1
ATOM 1464 C CA . SER A 1 184 ? -10.443 11.693 24.684 1.00 71.69 184 SER A CA 1
ATOM 1465 C C . SER A 1 184 ? -11.429 10.705 25.321 1.00 71.69 184 SER A C 1
ATOM 1467 O O . SER A 1 184 ? -12.289 10.133 24.664 1.00 71.69 184 SER A O 1
ATOM 1469 N N . MET A 1 185 ? -11.324 10.501 26.637 1.00 60.44 185 MET A N 1
ATOM 1470 C CA . MET A 1 185 ? -12.226 9.612 27.395 1.00 60.44 185 MET A CA 1
ATOM 1471 C C . MET A 1 185 ? -13.571 10.274 27.751 1.00 60.44 185 MET A C 1
ATOM 1473 O O . MET A 1 185 ? -14.381 9.708 28.485 1.00 60.44 185 MET A O 1
ATOM 1477 N N . LEU A 1 186 ? -13.799 11.502 27.278 1.00 62.00 186 LEU A N 1
ATOM 1478 C CA . LEU A 1 186 ? -15.073 12.201 27.424 1.00 62.00 186 LEU A CA 1
ATOM 1479 C C . LEU A 1 186 ? -16.067 11.650 26.392 1.00 62.00 186 LEU A C 1
ATOM 1481 O O . LEU A 1 186 ? -15.646 11.239 25.317 1.00 62.00 186 LEU A O 1
ATOM 1485 N N . PRO A 1 187 ? -17.382 11.649 26.676 1.00 53.22 187 PRO A N 1
ATOM 1486 C CA . PRO A 1 187 ? -18.387 11.161 25.737 1.00 53.22 187 PRO A CA 1
ATOM 1487 C C . PRO A 1 187 ? -18.456 12.097 24.523 1.00 53.22 187 PRO A C 1
ATOM 1489 O O . PRO A 1 187 ? -19.236 13.049 24.488 1.00 53.22 187 PRO A O 1
ATOM 1492 N N . GLN A 1 188 ? -17.596 11.863 23.536 1.00 57.44 188 GLN A N 1
ATOM 1493 C CA . GLN A 1 188 ? -17.538 12.615 22.295 1.00 57.44 188 GLN A CA 1
ATOM 1494 C C . GLN A 1 188 ? -17.880 11.703 21.119 1.00 57.44 188 GLN A C 1
ATOM 1496 O O . GLN A 1 188 ? -17.151 10.789 20.766 1.00 57.44 188 GLN A O 1
ATOM 1501 N N . GLY A 1 189 ? -19.050 12.001 20.546 1.00 73.31 189 GLY A N 1
ATOM 1502 C CA . GLY A 1 189 ? -19.411 11.969 19.128 1.00 73.31 189 GLY A CA 1
ATOM 1503 C C . GLY A 1 189 ? -19.064 10.747 18.269 1.00 73.31 189 GLY A C 1
ATOM 1504 O O . GLY A 1 189 ? -17.935 10.281 18.197 1.00 73.31 189 GLY A O 1
ATOM 1505 N N . ALA A 1 190 ? -20.014 10.370 17.412 1.00 81.75 190 ALA A N 1
ATOM 1506 C CA . ALA A 1 190 ? -19.849 9.399 16.321 1.00 81.75 190 ALA A CA 1
ATOM 1507 C C . ALA A 1 190 ? -18.566 9.567 15.468 1.00 81.75 190 ALA A C 1
ATOM 1509 O O . ALA A 1 190 ? -18.125 8.613 14.827 1.00 81.75 190 ALA A O 1
ATOM 1510 N N . ARG A 1 191 ? -17.977 10.773 15.451 1.00 87.31 191 ARG A N 1
ATOM 1511 C CA . ARG A 1 191 ? -16.744 11.107 14.733 1.00 87.31 191 ARG A CA 1
ATOM 1512 C C . ARG A 1 191 ? -15.494 10.463 15.338 1.00 87.31 191 ARG A C 1
ATOM 1514 O O . ARG A 1 191 ? -14.799 9.771 14.607 1.00 87.31 191 ARG A O 1
ATOM 1521 N N . GLU A 1 192 ? -15.215 10.670 16.625 1.00 88.19 192 GLU A N 1
ATOM 1522 C CA . GLU A 1 192 ? -14.015 10.112 17.276 1.00 88.19 192 GLU A CA 1
ATOM 1523 C C . GLU A 1 192 ? -14.063 8.579 17.260 1.00 88.19 192 GLU A C 1
ATOM 1525 O O . GLU A 1 192 ? -13.076 7.908 16.960 1.00 88.19 192 GLU A O 1
ATOM 1530 N N . TYR A 1 193 ? -15.263 8.025 17.446 1.00 90.06 193 TYR A N 1
ATOM 1531 C CA . TYR A 1 193 ? -15.537 6.604 17.267 1.00 90.06 193 TYR A CA 1
ATOM 1532 C C . TYR A 1 193 ? -15.148 6.094 15.867 1.00 90.06 193 TYR A C 1
ATOM 1534 O O . TYR A 1 193 ? -14.464 5.079 15.731 1.00 90.06 193 TYR A O 1
ATOM 1542 N N . ALA A 1 194 ? -15.561 6.801 14.809 1.00 90.94 194 ALA A N 1
ATOM 1543 C CA . ALA A 1 194 ? -15.228 6.440 13.432 1.00 90.94 194 ALA A CA 1
ATOM 1544 C C . ALA A 1 194 ? -13.727 6.601 13.125 1.00 90.94 194 ALA A C 1
ATOM 1546 O O . ALA A 1 194 ? -13.158 5.762 12.424 1.00 90.94 194 ALA A O 1
ATOM 1547 N N . GLU A 1 195 ? -13.083 7.636 13.670 1.00 91.94 195 GLU A N 1
ATOM 1548 C CA . GLU A 1 195 ? -11.636 7.857 13.556 1.00 91.94 195 GLU A CA 1
ATOM 1549 C C . GLU A 1 195 ? -10.856 6.707 14.218 1.00 91.94 195 GLU A C 1
ATOM 1551 O O . GLU A 1 195 ? -9.977 6.125 13.579 1.00 91.94 195 GLU A O 1
ATOM 1556 N N . CYS A 1 196 ? -11.255 6.269 15.421 1.00 93.31 196 CYS A N 1
ATOM 1557 C CA . CYS A 1 196 ? -10.657 5.110 16.091 1.00 93.31 196 CYS A CA 1
ATOM 1558 C C . CYS A 1 196 ? -10.782 3.830 15.255 1.00 93.31 196 CYS A C 1
ATOM 1560 O O . CYS A 1 196 ? -9.803 3.097 15.113 1.00 93.31 196 CYS A O 1
ATOM 1562 N N . ILE A 1 197 ? -11.947 3.580 14.638 1.00 93.69 197 ILE A N 1
ATOM 1563 C CA . ILE A 1 197 ? -12.133 2.450 13.710 1.00 93.69 197 ILE A CA 1
ATOM 1564 C C . ILE A 1 197 ? -11.166 2.553 12.523 1.00 93.69 197 ILE A C 1
ATOM 1566 O O . ILE A 1 197 ? -10.581 1.552 12.107 1.00 93.69 197 ILE A O 1
ATOM 1570 N N . GLY A 1 198 ? -10.988 3.751 11.964 1.00 93.94 198 GLY A N 1
ATOM 1571 C CA . GLY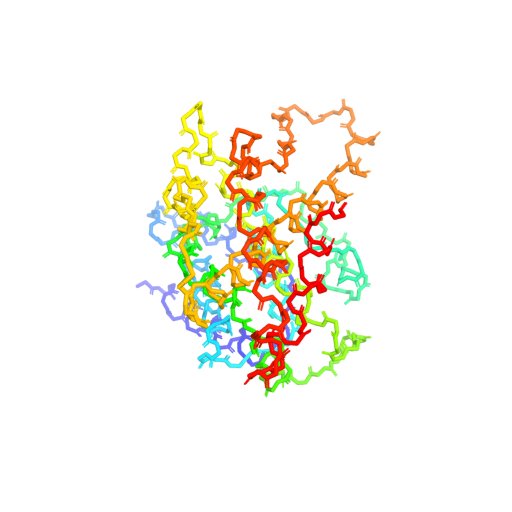 A 1 198 ? -10.022 4.002 10.894 1.00 93.94 198 GLY A CA 1
ATOM 1572 C C . GLY A 1 198 ? -8.591 3.656 11.313 1.00 93.94 198 GLY A C 1
ATOM 1573 O O . GLY A 1 198 ? -7.907 2.917 10.601 1.00 93.94 198 GLY A O 1
ATOM 1574 N N . HIS A 1 199 ? -8.174 4.125 12.491 1.00 95.12 199 HIS A N 1
ATOM 1575 C CA . HIS A 1 199 ? -6.849 3.873 13.057 1.00 95.12 199 HIS A CA 1
ATO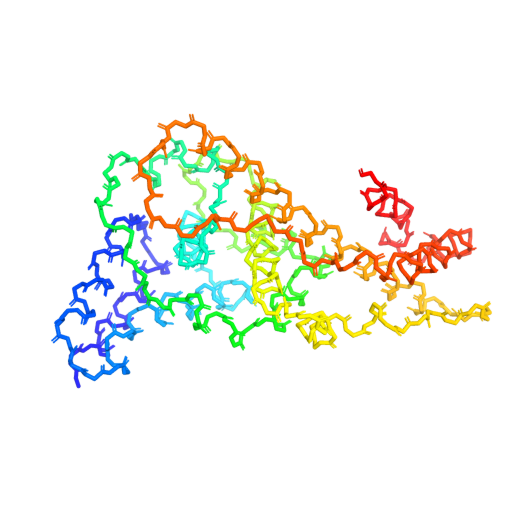M 1576 C C . HIS A 1 199 ? -6.584 2.380 13.273 1.00 95.12 199 HIS A C 1
ATOM 1578 O O . HIS A 1 199 ? -5.576 1.866 12.781 1.00 95.12 199 HIS A O 1
ATOM 1584 N N . ILE A 1 200 ? -7.501 1.654 13.926 1.00 95.00 200 ILE A N 1
ATOM 1585 C CA . ILE A 1 200 ? -7.299 0.221 14.184 1.00 95.00 200 ILE A CA 1
ATOM 1586 C C . ILE A 1 200 ? -7.263 -0.595 12.887 1.00 95.00 200 ILE A C 1
ATOM 1588 O O . ILE A 1 200 ? -6.453 -1.508 12.764 1.00 95.00 200 ILE A O 1
ATOM 1592 N N . ARG A 1 201 ? -8.063 -0.233 11.874 1.00 94.81 201 ARG A N 1
ATOM 1593 C CA . ARG A 1 201 ? -8.079 -0.920 10.573 1.00 94.81 201 ARG A CA 1
ATOM 1594 C C . ARG A 1 201 ? -6.778 -0.706 9.808 1.00 94.81 201 ARG A C 1
ATOM 1596 O O . ARG A 1 201 ? -6.255 -1.655 9.224 1.00 94.81 201 ARG A O 1
ATOM 1603 N N . LEU A 1 202 ? -6.261 0.524 9.801 1.00 96.44 202 LEU A N 1
ATOM 1604 C CA . LEU A 1 202 ? -4.954 0.835 9.220 1.00 96.44 202 LEU A CA 1
ATOM 1605 C C . LEU A 1 202 ? -3.848 0.038 9.923 1.00 96.44 202 LEU A C 1
ATOM 1607 O O . LEU A 1 202 ? -2.999 -0.554 9.256 1.00 96.44 202 LEU A O 1
ATOM 1611 N N . LEU A 1 203 ? -3.892 -0.016 11.256 1.00 96.44 203 LEU A N 1
ATOM 1612 C CA . LEU A 1 203 ? -2.929 -0.750 12.067 1.00 96.44 203 LEU A CA 1
ATOM 1613 C C . LEU A 1 203 ? -2.970 -2.260 11.787 1.00 96.44 203 LEU A C 1
ATOM 1615 O O . LEU A 1 203 ? -1.913 -2.859 11.601 1.00 96.44 203 LEU A O 1
ATOM 1619 N N . SER A 1 204 ? -4.157 -2.866 11.661 1.00 96.12 204 SER A N 1
ATOM 1620 C CA . SER A 1 204 ? -4.294 -4.278 11.275 1.00 96.12 204 SER A CA 1
ATOM 1621 C C . SER A 1 204 ? -3.639 -4.569 9.924 1.00 96.12 204 SER A C 1
ATOM 1623 O O . SER A 1 204 ? -2.920 -5.557 9.797 1.00 96.12 204 SER A O 1
ATOM 1625 N N . TRP A 1 205 ? -3.834 -3.706 8.916 1.00 96.88 205 TRP A N 1
ATOM 1626 C CA . TRP A 1 205 ? -3.170 -3.873 7.617 1.00 96.88 205 TRP A CA 1
ATOM 1627 C C . TRP A 1 205 ? -1.653 -3.773 7.738 1.00 96.88 205 TRP A C 1
ATOM 1629 O O . TRP A 1 205 ? -0.947 -4.625 7.202 1.00 96.88 205 TRP A O 1
ATOM 1639 N N . LEU A 1 206 ? -1.153 -2.769 8.458 1.00 96.75 206 LEU A N 1
ATOM 1640 C CA . LEU A 1 206 ? 0.278 -2.571 8.678 1.00 96.75 206 LEU A CA 1
ATOM 1641 C C . LEU A 1 206 ? 0.923 -3.799 9.345 1.00 96.75 206 LEU A C 1
ATOM 1643 O O . LEU A 1 206 ? 1.918 -4.334 8.847 1.00 96.75 206 LEU A O 1
ATOM 1647 N N . LEU A 1 207 ? 0.327 -4.292 10.434 1.00 95.25 207 LEU A N 1
ATOM 1648 C CA . LEU A 1 207 ? 0.800 -5.485 11.136 1.00 95.25 207 LEU A CA 1
ATOM 1649 C C . LEU A 1 207 ? 0.720 -6.730 10.247 1.00 95.25 207 LEU A C 1
ATOM 1651 O O . LEU A 1 207 ? 1.682 -7.493 10.194 1.00 95.25 207 LEU A O 1
ATOM 1655 N N . LEU A 1 208 ? -0.351 -6.896 9.466 1.00 94.62 208 LEU A N 1
ATOM 1656 C CA . LEU A 1 208 ? -0.459 -7.984 8.493 1.00 94.62 208 LEU A CA 1
ATOM 1657 C C . LEU A 1 208 ? 0.659 -7.928 7.440 1.00 94.62 208 LEU A C 1
ATOM 1659 O O . LEU A 1 208 ? 1.239 -8.958 7.098 1.00 94.62 208 LEU A O 1
ATOM 1663 N N . GLY A 1 209 ? 1.017 -6.736 6.958 1.00 94.75 209 GLY A N 1
ATOM 1664 C CA . GLY A 1 209 ? 2.151 -6.541 6.054 1.00 94.75 209 GLY A CA 1
ATOM 1665 C C . GLY A 1 209 ? 3.489 -6.945 6.686 1.00 94.75 209 GLY A C 1
ATOM 1666 O O . GLY A 1 209 ? 4.289 -7.647 6.063 1.00 94.75 209 GLY A O 1
ATOM 1667 N N . ALA A 1 210 ? 3.713 -6.562 7.945 1.00 94.06 210 ALA A N 1
ATOM 1668 C CA . ALA A 1 210 ? 4.908 -6.922 8.710 1.00 94.06 210 ALA A CA 1
ATOM 1669 C C . ALA A 1 210 ? 5.009 -8.438 8.971 1.00 94.06 210 ALA A C 1
ATOM 1671 O O . ALA A 1 210 ? 6.068 -9.049 8.779 1.00 94.06 210 ALA A O 1
ATOM 1672 N N . LEU A 1 211 ? 3.889 -9.065 9.339 1.00 91.94 211 LEU A N 1
ATOM 1673 C CA . LEU A 1 211 ? 3.769 -10.513 9.509 1.00 91.94 211 LEU A CA 1
ATOM 1674 C C . LEU A 1 211 ? 4.009 -11.248 8.191 1.00 91.94 211 LEU A C 1
ATOM 1676 O O . LEU A 1 211 ? 4.758 -12.219 8.167 1.00 91.94 211 LEU A O 1
ATOM 1680 N N . THR A 1 212 ? 3.455 -10.752 7.084 1.00 90.62 212 THR A N 1
ATOM 1681 C CA . THR A 1 212 ? 3.658 -11.339 5.751 1.00 90.62 212 THR A CA 1
ATOM 1682 C C . THR A 1 212 ? 5.133 -11.320 5.363 1.00 90.62 212 THR A C 1
ATOM 1684 O O . THR A 1 212 ? 5.664 -12.336 4.925 1.00 90.62 212 THR A O 1
ATOM 1687 N N . HIS A 1 213 ? 5.836 -10.201 5.576 1.00 90.38 213 HIS A N 1
ATOM 1688 C CA . HIS A 1 213 ? 7.287 -10.152 5.369 1.00 90.38 213 HIS A CA 1
ATOM 1689 C C . HIS A 1 213 ? 8.020 -11.183 6.231 1.00 90.38 213 HIS A C 1
ATOM 1691 O O . HIS A 1 213 ? 8.869 -11.921 5.734 1.00 90.38 213 HIS A O 1
ATOM 1697 N N . THR A 1 214 ? 7.674 -11.265 7.514 1.00 89.12 214 THR A N 1
ATOM 1698 C CA . THR A 1 214 ? 8.293 -12.214 8.445 1.00 89.12 214 THR A CA 1
ATOM 1699 C C . THR A 1 214 ? 8.060 -13.657 7.997 1.00 89.12 214 THR A C 1
ATOM 1701 O O . THR A 1 214 ? 9.009 -14.432 7.931 1.00 89.12 214 THR A O 1
ATOM 1704 N N . ALA A 1 215 ? 6.842 -14.013 7.591 1.00 86.31 215 ALA A N 1
ATOM 1705 C CA . ALA A 1 215 ? 6.511 -15.347 7.096 1.00 86.31 215 ALA A CA 1
ATOM 1706 C C . ALA A 1 215 ? 7.291 -15.713 5.820 1.00 86.31 215 ALA A C 1
ATOM 1708 O O . ALA A 1 215 ? 7.769 -16.837 5.690 1.00 86.31 215 ALA A O 1
ATOM 1709 N N . MET A 1 216 ? 7.465 -14.766 4.893 1.00 81.62 216 MET A N 1
ATOM 1710 C CA . MET A 1 216 ? 8.188 -15.012 3.636 1.00 81.62 216 MET A CA 1
ATOM 1711 C C . MET A 1 216 ? 9.713 -15.048 3.810 1.00 81.62 216 MET A C 1
ATOM 1713 O O . MET A 1 216 ? 10.403 -15.780 3.103 1.00 81.62 216 MET A O 1
ATOM 1717 N N . THR A 1 217 ? 10.263 -14.286 4.756 1.00 75.44 217 THR A N 1
ATOM 1718 C CA . THR A 1 217 ? 11.720 -14.199 4.969 1.00 75.44 217 THR A CA 1
ATOM 1719 C C . THR A 1 217 ? 12.257 -15.279 5.904 1.00 75.44 217 THR A C 1
ATOM 1721 O O . THR A 1 217 ? 13.348 -15.803 5.670 1.00 75.44 217 THR A O 1
ATOM 1724 N N . THR A 1 218 ? 11.483 -15.689 6.912 1.00 63.75 218 THR A N 1
ATOM 1725 C CA . THR A 1 218 ? 11.866 -16.773 7.837 1.00 63.75 218 THR A CA 1
ATOM 1726 C C . THR A 1 218 ? 11.993 -18.128 7.139 1.00 63.75 218 THR A C 1
ATOM 1728 O O . THR A 1 218 ? 12.897 -18.892 7.469 1.00 63.75 218 THR A O 1
ATOM 1731 N N . GLY A 1 219 ? 11.177 -18.400 6.114 1.00 53.00 219 GLY A N 1
ATOM 1732 C CA . GLY A 1 219 ? 11.292 -19.612 5.294 1.00 53.00 219 GLY A CA 1
ATOM 1733 C C . GLY A 1 219 ? 12.543 -19.664 4.403 1.00 53.00 219 GLY A C 1
ATOM 1734 O O . GLY A 1 219 ? 13.055 -20.748 4.135 1.00 53.00 219 GLY A O 1
ATOM 1735 N N . SER A 1 220 ? 13.074 -18.509 3.983 1.00 50.59 220 SER A N 1
ATOM 1736 C CA . SER A 1 220 ? 14.254 -18.415 3.100 1.00 50.59 220 SER A CA 1
ATOM 1737 C C . SER A 1 220 ? 15.593 -18.395 3.847 1.00 50.59 220 SER A C 1
ATOM 1739 O O . SER A 1 220 ? 16.625 -18.742 3.272 1.00 50.59 220 SER A O 1
ATOM 1741 N N . SER A 1 221 ? 15.602 -18.009 5.128 1.00 47.16 221 SER A N 1
ATOM 1742 C CA . SER A 1 221 ? 16.836 -17.860 5.917 1.00 47.16 221 SER A CA 1
ATOM 1743 C C . SER A 1 221 ? 17.467 -19.198 6.341 1.00 47.16 221 SER A C 1
ATOM 1745 O O . SER A 1 221 ? 18.669 -19.262 6.583 1.00 47.16 221 SER A O 1
ATOM 1747 N N . ASN A 1 222 ? 16.697 -20.293 6.384 1.00 40.56 222 ASN A N 1
ATOM 1748 C CA . ASN A 1 222 ? 17.204 -21.592 6.851 1.00 40.56 222 ASN A CA 1
ATOM 1749 C C . ASN A 1 222 ? 18.074 -22.360 5.837 1.00 40.56 222 ASN A C 1
ATOM 1751 O O . ASN A 1 222 ? 18.711 -23.330 6.237 1.00 40.56 222 ASN A O 1
ATOM 1755 N N . ASN A 1 223 ? 18.148 -21.943 4.565 1.00 40.91 223 ASN A N 1
ATOM 1756 C CA . ASN A 1 223 ? 18.862 -22.706 3.527 1.00 40.91 223 ASN A CA 1
ATOM 1757 C C . ASN A 1 223 ? 20.118 -22.040 2.947 1.00 40.91 223 ASN A C 1
ATOM 1759 O O . ASN A 1 223 ? 20.817 -22.687 2.176 1.00 40.91 223 ASN A O 1
ATOM 1763 N N . ASN A 1 224 ? 20.455 -20.801 3.317 1.00 41.47 224 ASN A N 1
ATOM 1764 C CA . ASN A 1 224 ? 21.627 -20.114 2.761 1.00 41.47 224 ASN A CA 1
ATOM 1765 C C . ASN A 1 224 ? 22.543 -19.564 3.859 1.00 41.47 224 ASN A C 1
ATOM 1767 O O . ASN A 1 224 ? 22.612 -18.359 4.097 1.00 41.47 224 ASN A O 1
ATOM 1771 N N . SER A 1 225 ? 23.333 -20.454 4.466 1.00 37.16 225 SER A N 1
ATOM 1772 C CA . SER A 1 225 ? 24.422 -20.131 5.403 1.00 37.16 225 SER A CA 1
ATOM 1773 C C . SER A 1 225 ? 25.623 -19.402 4.763 1.00 37.16 225 SER A C 1
ATOM 1775 O O . SER A 1 225 ? 26.722 -19.435 5.314 1.00 37.16 225 SER A O 1
ATOM 1777 N N . HIS A 1 226 ? 25.452 -18.761 3.600 1.00 40.00 226 HIS A N 1
ATOM 1778 C CA . HIS A 1 226 ? 26.539 -18.142 2.830 1.00 40.00 226 HIS A CA 1
ATOM 1779 C C . HIS A 1 226 ? 26.276 -16.708 2.343 1.00 40.00 226 HIS A C 1
ATOM 1781 O O . HIS A 1 226 ? 27.106 -16.152 1.626 1.00 40.00 226 HIS A O 1
ATOM 1787 N N . ASN A 1 227 ? 25.193 -16.048 2.769 1.00 40.12 227 ASN A N 1
ATOM 1788 C CA . ASN A 1 227 ? 25.007 -14.630 2.450 1.00 40.12 227 ASN A CA 1
ATOM 1789 C C . ASN A 1 227 ? 25.732 -13.729 3.463 1.00 40.12 227 ASN A C 1
ATOM 1791 O O . ASN A 1 227 ? 25.251 -13.501 4.567 1.00 40.12 227 ASN A O 1
ATOM 1795 N N . HIS A 1 228 ? 26.860 -13.144 3.048 1.00 37.94 228 HIS A N 1
ATOM 1796 C CA . HIS A 1 228 ? 27.589 -12.074 3.751 1.00 37.94 228 HIS A CA 1
ATOM 1797 C C . HIS A 1 228 ? 26.864 -10.703 3.718 1.00 37.94 228 HIS A C 1
ATOM 1799 O O . HIS A 1 228 ? 27.501 -9.654 3.625 1.00 37.94 228 HIS A O 1
ATOM 1805 N N . GLY A 1 229 ? 25.529 -10.692 3.760 1.00 45.16 229 GLY A N 1
ATOM 1806 C CA . GLY A 1 229 ? 24.714 -9.476 3.845 1.00 45.16 229 GLY A CA 1
ATOM 1807 C C . GLY A 1 229 ? 24.280 -9.181 5.287 1.00 45.16 229 GLY A C 1
ATOM 1808 O O . GLY A 1 229 ? 24.273 -10.094 6.114 1.00 45.16 229 GLY A O 1
ATOM 1809 N N . PRO A 1 230 ? 23.908 -7.931 5.622 1.00 45.66 230 PRO A N 1
ATOM 1810 C CA . PRO A 1 230 ? 23.292 -7.645 6.912 1.00 45.66 230 PRO A CA 1
ATOM 1811 C C . PRO A 1 230 ? 22.010 -8.485 7.066 1.00 45.66 230 PRO A C 1
ATOM 1813 O O . PRO A 1 230 ? 21.303 -8.689 6.073 1.00 45.66 230 PRO A O 1
ATOM 1816 N N . PRO A 1 231 ? 21.700 -8.984 8.276 1.00 54.00 231 PRO A N 1
ATOM 1817 C CA . PRO A 1 231 ? 20.499 -9.777 8.509 1.00 54.00 231 PRO A CA 1
ATOM 1818 C C . PRO A 1 231 ? 19.265 -8.984 8.071 1.00 54.00 231 PRO A C 1
ATOM 1820 O O . PRO A 1 231 ? 19.147 -7.798 8.384 1.00 54.00 231 PRO A O 1
ATOM 1823 N N . ILE A 1 232 ? 18.364 -9.631 7.327 1.00 58.59 232 ILE A N 1
ATOM 1824 C CA . ILE A 1 232 ? 17.109 -9.008 6.897 1.00 58.59 232 ILE A CA 1
ATOM 1825 C C . ILE A 1 232 ? 16.332 -8.652 8.174 1.00 58.59 232 ILE A C 1
ATOM 1827 O O . ILE A 1 232 ? 16.024 -9.553 8.958 1.00 58.59 232 ILE A O 1
ATOM 1831 N N . PRO A 1 233 ? 16.061 -7.363 8.439 1.00 63.62 233 PRO A N 1
ATOM 1832 C CA . PRO A 1 233 ? 15.461 -6.957 9.696 1.00 63.62 233 PRO A CA 1
ATOM 1833 C C . PRO A 1 233 ? 14.033 -7.493 9.786 1.00 63.62 233 PRO A C 1
ATOM 1835 O O . PRO A 1 233 ? 13.250 -7.387 8.840 1.00 63.62 233 PRO A O 1
ATOM 1838 N N . ILE A 1 234 ? 13.690 -8.055 10.945 1.00 77.88 234 ILE A N 1
ATOM 1839 C CA . ILE A 1 234 ? 12.304 -8.367 11.292 1.00 77.88 234 ILE A CA 1
ATOM 1840 C C . ILE A 1 234 ? 11.513 -7.059 11.184 1.00 77.88 234 ILE A C 1
ATOM 1842 O O . ILE A 1 234 ? 11.906 -6.044 11.762 1.00 77.88 234 ILE A O 1
ATOM 1846 N N . ALA A 1 235 ? 10.422 -7.068 10.419 1.00 85.88 235 ALA A N 1
ATOM 1847 C CA . ALA A 1 235 ? 9.589 -5.889 10.239 1.00 85.88 235 ALA A CA 1
ATOM 1848 C C . ALA A 1 235 ? 8.833 -5.608 11.548 1.00 85.88 235 ALA A C 1
ATOM 1850 O O . ALA A 1 235 ? 7.823 -6.243 11.836 1.00 85.88 235 ALA A O 1
ATOM 1851 N N . GLN A 1 236 ? 9.334 -4.671 12.352 1.00 88.38 236 GLN A N 1
ATOM 1852 C CA . GLN A 1 236 ? 8.667 -4.166 13.553 1.00 88.38 236 GLN A CA 1
ATOM 1853 C C . GLN A 1 236 ? 8.334 -2.684 13.352 1.00 88.38 236 GLN A C 1
ATOM 1855 O O . GLN A 1 236 ? 9.127 -1.810 13.707 1.00 88.38 236 GLN A O 1
ATOM 1860 N N . PRO A 1 237 ? 7.213 -2.366 12.679 1.00 91.00 237 PRO A N 1
ATOM 1861 C CA . PRO A 1 237 ? 6.868 -0.981 12.376 1.00 91.00 237 PRO A CA 1
ATOM 1862 C C . PRO A 1 237 ? 6.340 -0.225 13.600 1.00 91.00 237 PRO A C 1
ATOM 1864 O O . PRO A 1 237 ? 6.459 0.994 13.652 1.00 91.00 237 PRO A O 1
ATOM 1867 N N . ILE A 1 238 ? 5.773 -0.933 14.580 1.00 92.94 238 ILE A N 1
ATOM 1868 C CA . ILE A 1 238 ? 5.114 -0.345 15.748 1.00 92.94 238 ILE A CA 1
ATOM 1869 C C . ILE A 1 238 ? 5.956 -0.596 17.006 1.00 92.94 238 ILE A C 1
ATOM 1871 O O . ILE A 1 238 ? 6.204 -1.758 17.332 1.00 92.94 238 ILE A O 1
ATOM 1875 N N . PRO A 1 239 ? 6.393 0.461 17.713 1.00 89.44 239 PRO A N 1
ATOM 1876 C CA . PRO A 1 239 ? 7.123 0.340 18.969 1.00 89.44 239 PRO A CA 1
ATOM 1877 C C . PRO A 1 239 ? 6.235 -0.223 20.087 1.00 89.44 239 PRO A C 1
ATOM 1879 O O . PRO A 1 239 ? 5.024 -0.007 20.103 1.00 89.44 239 PRO A O 1
ATOM 1882 N N . GLN A 1 240 ? 6.814 -0.934 21.052 1.00 87.62 240 GLN A N 1
ATOM 1883 C CA . GLN A 1 240 ? 6.030 -1.572 22.117 1.00 87.62 240 GLN A CA 1
ATOM 1884 C C . GLN A 1 240 ? 5.455 -0.550 23.113 1.00 87.62 240 GLN A C 1
ATOM 1886 O O . GLN A 1 240 ? 4.395 -0.766 23.702 1.00 87.62 240 GLN A O 1
ATOM 1891 N N . GLU A 1 241 ? 6.125 0.586 23.278 1.00 88.56 241 GLU A N 1
ATOM 1892 C CA . GLU A 1 241 ? 5.745 1.671 24.180 1.00 88.56 241 GLU A CA 1
ATOM 1893 C C . GLU A 1 241 ? 4.421 2.356 23.812 1.00 88.56 241 GLU A C 1
ATOM 1895 O O . GLU A 1 241 ? 3.785 2.918 24.695 1.00 88.56 241 GLU A O 1
ATOM 1900 N N . VAL A 1 242 ? 3.961 2.276 22.555 1.00 90.12 242 VAL A N 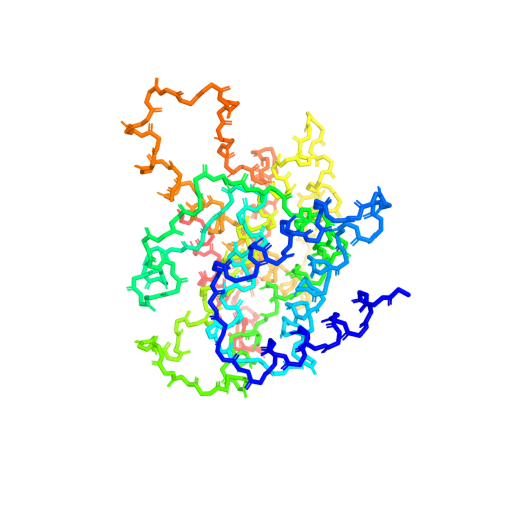1
ATOM 1901 C CA . VAL A 1 242 ? 2.663 2.856 22.145 1.00 90.12 242 VAL A CA 1
ATOM 1902 C C . VAL A 1 242 ? 1.478 1.907 22.371 1.00 90.12 242 VAL A C 1
ATOM 1904 O O . VAL A 1 242 ? 0.341 2.237 22.038 1.00 90.12 242 VAL A O 1
ATOM 1907 N N . SER A 1 243 ? 1.715 0.725 22.949 1.00 90.25 243 SER A N 1
ATOM 1908 C CA . SER A 1 243 ? 0.677 -0.288 23.193 1.00 90.25 243 SER A CA 1
ATOM 1909 C C . SER A 1 243 ? -0.482 0.213 24.060 1.00 90.25 243 SER A C 1
ATOM 1911 O O . SER A 1 243 ? -1.632 -0.120 23.776 1.00 90.25 243 SER A O 1
ATOM 1913 N N . CYS A 1 244 ? -0.216 1.054 25.065 1.00 90.94 244 CYS A N 1
ATOM 1914 C CA . CYS A 1 244 ? -1.266 1.661 25.887 1.00 90.94 244 CYS A CA 1
ATOM 1915 C C . CYS A 1 244 ? -2.182 2.581 25.067 1.00 90.94 244 CYS A C 1
ATOM 1917 O O . CYS A 1 244 ? -3.397 2.466 25.162 1.00 90.94 244 CYS A O 1
ATOM 1919 N N . HIS A 1 245 ? -1.624 3.407 24.181 1.00 91.81 245 HIS A N 1
ATOM 1920 C CA . HIS A 1 245 ? -2.411 4.288 23.316 1.00 91.81 245 HIS A CA 1
ATOM 1921 C C . HIS A 1 245 ? -3.265 3.513 22.310 1.00 91.81 245 HIS A C 1
ATOM 1923 O O . HIS A 1 245 ? -4.382 3.923 21.995 1.00 91.81 245 HIS A O 1
ATOM 1929 N N . ILE A 1 246 ? -2.778 2.369 21.821 1.00 93.88 246 ILE A N 1
ATOM 1930 C CA . ILE A 1 246 ? -3.581 1.462 20.988 1.00 93.88 246 ILE A CA 1
ATOM 1931 C C . ILE A 1 246 ? -4.752 0.893 21.804 1.00 93.88 246 ILE A C 1
ATOM 1933 O O . ILE A 1 246 ? -5.878 0.841 21.306 1.00 93.88 246 ILE A O 1
ATOM 1937 N N . ALA A 1 247 ? -4.511 0.510 23.062 1.00 93.31 247 ALA A N 1
ATOM 1938 C CA . ALA A 1 247 ? -5.560 0.028 23.957 1.00 93.31 247 ALA A CA 1
ATOM 1939 C C . ALA A 1 247 ? -6.630 1.100 24.229 1.00 93.31 247 ALA A C 1
ATOM 1941 O O . ALA A 1 247 ? -7.815 0.771 24.200 1.00 93.31 247 ALA A O 1
ATOM 1942 N N . ASP A 1 248 ? -6.243 2.370 24.389 1.00 92.56 248 ASP A N 1
ATOM 1943 C CA . ASP A 1 248 ? -7.185 3.486 24.558 1.00 92.56 248 ASP A CA 1
ATOM 1944 C C . ASP A 1 248 ? -8.137 3.609 23.349 1.00 92.56 248 ASP A C 1
ATOM 1946 O O . ASP A 1 248 ? -9.353 3.729 23.510 1.00 92.56 248 ASP A O 1
ATOM 1950 N N . HIS A 1 249 ? -7.617 3.485 22.121 1.00 93.12 249 HIS A N 1
ATOM 1951 C CA . HIS A 1 249 ? -8.440 3.487 20.901 1.00 93.12 249 HIS A CA 1
ATOM 1952 C C . HIS A 1 249 ? -9.422 2.306 20.857 1.00 93.12 249 HIS A C 1
ATOM 1954 O O . HIS A 1 249 ? -10.580 2.464 20.466 1.00 93.12 249 HIS A O 1
ATOM 1960 N N . ILE A 1 250 ? -8.979 1.115 21.269 1.00 94.12 250 ILE A N 1
ATOM 1961 C CA . ILE A 1 250 ? -9.842 -0.071 21.354 1.00 94.12 250 ILE A CA 1
ATOM 1962 C C . ILE A 1 250 ? -10.926 0.133 22.419 1.00 94.12 250 ILE A C 1
ATOM 1964 O O . ILE A 1 250 ? -12.086 -0.219 22.194 1.00 94.12 250 ILE A O 1
ATOM 1968 N N . GLN A 1 251 ? -10.582 0.747 23.553 1.00 92.69 251 GLN A N 1
ATOM 1969 C CA . GLN A 1 251 ? -11.526 1.030 24.627 1.00 92.69 251 GLN A CA 1
ATOM 1970 C C . GLN A 1 251 ? -12.646 1.970 24.168 1.00 92.69 251 GLN A C 1
ATOM 1972 O O . GLN A 1 251 ? -13.806 1.701 24.479 1.00 92.69 251 GLN A O 1
ATOM 1977 N N . VAL A 1 252 ? -12.333 3.006 23.382 1.00 92.25 252 VAL A N 1
ATOM 1978 C CA . VAL A 1 252 ? -13.340 3.888 22.759 1.00 92.25 252 VAL A CA 1
ATOM 1979 C C . VAL A 1 252 ? -14.282 3.103 21.840 1.00 92.25 252 VAL A C 1
ATOM 1981 O O . VAL A 1 252 ? -15.494 3.328 21.836 1.00 92.25 252 VAL A O 1
ATOM 1984 N N . ILE A 1 253 ? -13.759 2.134 21.083 1.00 93.44 253 ILE A N 1
ATOM 1985 C CA . ILE A 1 253 ? -14.582 1.291 20.205 1.00 93.44 253 ILE A CA 1
ATOM 1986 C C . ILE A 1 253 ? -15.517 0.390 21.018 1.00 93.44 253 ILE A C 1
ATOM 1988 O O . ILE A 1 253 ? -16.688 0.236 20.663 1.00 93.44 253 ILE A O 1
ATOM 1992 N N . PHE A 1 254 ? -15.026 -0.196 22.110 1.00 93.31 254 PHE A N 1
ATOM 1993 C CA . PHE A 1 254 ? -15.827 -1.061 22.976 1.00 93.31 254 PHE A CA 1
ATOM 1994 C C . PHE A 1 254 ? -16.900 -0.286 23.740 1.00 93.31 254 PHE A C 1
ATOM 1996 O O . PHE A 1 254 ? -18.047 -0.732 23.783 1.00 93.31 254 PHE A O 1
ATOM 2003 N N . SER A 1 255 ? -16.563 0.878 24.298 1.00 91.69 255 SER A N 1
ATOM 2004 C CA . SER A 1 255 ? -17.515 1.705 25.043 1.00 91.69 255 SER A CA 1
ATOM 2005 C C . SER A 1 255 ? -18.569 2.341 24.134 1.00 91.69 255 SER A C 1
ATOM 2007 O O . SER A 1 255 ? -19.737 2.392 24.507 1.00 91.69 255 SER A O 1
ATOM 2009 N N . GLY A 1 256 ? -18.190 2.769 22.924 1.00 90.31 256 GLY A N 1
ATOM 2010 C CA . GLY A 1 256 ? -19.098 3.421 21.977 1.00 90.31 256 GLY A CA 1
ATOM 2011 C C . GLY A 1 256 ? -19.966 2.470 21.143 1.00 90.31 256 GLY A C 1
ATOM 2012 O O . GLY A 1 256 ? -20.957 2.906 20.555 1.00 90.31 256 GLY A O 1
ATOM 2013 N N . PHE A 1 257 ? -19.644 1.173 21.071 1.00 92.00 257 PHE A N 1
ATOM 2014 C CA . PHE A 1 257 ? -20.364 0.220 20.211 1.00 92.00 257 PHE A CA 1
ATOM 2015 C C . PHE A 1 257 ? -21.885 0.142 20.448 1.00 92.00 257 PHE A C 1
ATOM 2017 O O . PHE A 1 257 ? -22.627 0.165 19.456 1.00 92.00 257 PHE A O 1
ATOM 2024 N N . PRO A 1 258 ? -22.395 0.081 21.699 1.00 90.12 258 PRO A N 1
ATOM 2025 C CA . PRO A 1 258 ? -23.835 -0.018 21.946 1.00 90.12 258 PRO A CA 1
ATOM 2026 C C . PRO A 1 258 ? -24.636 1.141 21.337 1.00 90.12 258 PRO A C 1
ATOM 2028 O O . PRO A 1 258 ? -25.762 0.944 20.881 1.00 90.12 258 PRO A O 1
ATOM 2031 N N . GLU A 1 259 ? -24.039 2.332 21.294 1.00 88.81 259 GLU A N 1
ATOM 2032 C CA . GLU A 1 259 ? -24.681 3.555 20.814 1.00 88.81 259 GLU A CA 1
ATOM 2033 C C . GLU A 1 259 ? -24.447 3.787 19.314 1.00 88.81 259 GLU A C 1
ATOM 2035 O O . GLU A 1 259 ? -25.359 4.206 18.603 1.00 88.81 259 GLU A O 1
ATOM 2040 N N . GLN A 1 260 ? -23.244 3.488 18.813 1.00 88.06 260 GLN A N 1
ATOM 2041 C CA . GLN A 1 260 ? -22.809 3.875 17.465 1.00 88.06 260 GLN A CA 1
ATOM 2042 C C . GLN A 1 260 ? -23.009 2.789 16.396 1.00 88.06 260 GLN A C 1
ATOM 2044 O O . GLN A 1 260 ? -23.034 3.096 15.204 1.00 88.06 260 GLN A O 1
ATOM 2049 N N . SER A 1 261 ? -23.187 1.521 16.780 1.00 86.56 261 SER A N 1
ATOM 2050 C CA . SER A 1 261 ? -23.233 0.375 15.847 1.00 86.56 261 SER A CA 1
ATOM 2051 C C . SER A 1 261 ? -24.326 0.446 14.772 1.00 86.56 261 SER A C 1
ATOM 2053 O O . SER A 1 261 ? -24.199 -0.178 13.720 1.00 86.56 261 SER A O 1
ATOM 2055 N N . LYS A 1 262 ? -25.402 1.204 15.012 1.00 87.38 262 LYS A N 1
ATOM 2056 C CA . LYS A 1 262 ? -26.560 1.301 14.106 1.00 87.38 262 LYS A CA 1
ATOM 2057 C C . LYS A 1 262 ? -26.419 2.366 13.018 1.00 87.38 262 LYS A C 1
ATOM 2059 O O . LYS A 1 262 ? -27.266 2.418 12.131 1.00 87.38 262 LYS A O 1
ATOM 2064 N N . ALA A 1 263 ? -25.399 3.220 13.079 1.00 85.38 263 ALA A N 1
ATOM 2065 C CA . ALA A 1 263 ? -25.298 4.366 12.177 1.00 85.38 263 ALA A CA 1
ATOM 2066 C C . ALA A 1 263 ? -24.678 4.024 10.806 1.00 85.38 263 ALA A C 1
ATOM 2068 O O . ALA A 1 263 ? -24.972 4.705 9.824 1.00 85.38 263 ALA A O 1
ATOM 2069 N N . SER A 1 264 ? -23.880 2.955 10.685 1.00 86.19 264 SER A N 1
ATOM 2070 C CA . SER A 1 264 ? -23.333 2.503 9.395 1.00 86.19 264 SER A CA 1
ATOM 2071 C C . SER A 1 264 ? -22.833 1.056 9.430 1.00 86.19 264 SER A C 1
ATOM 2073 O O . SER A 1 264 ? -22.550 0.509 10.494 1.00 86.19 264 SER A O 1
ATOM 2075 N N . VAL A 1 265 ? -22.642 0.449 8.250 1.00 85.00 265 VAL A N 1
ATOM 2076 C CA . VAL A 1 265 ? -22.029 -0.890 8.115 1.00 85.00 265 VAL A CA 1
ATOM 2077 C C . VAL A 1 265 ? -20.621 -0.927 8.723 1.00 85.00 265 VAL A C 1
ATOM 2079 O O . VAL A 1 265 ? -20.274 -1.889 9.399 1.00 85.00 265 VAL A O 1
ATOM 2082 N N . LEU A 1 266 ? -19.836 0.142 8.544 1.00 84.69 266 LEU A N 1
ATOM 2083 C CA . LEU A 1 266 ? -18.494 0.264 9.122 1.00 84.69 266 LEU A CA 1
ATOM 2084 C C . LEU A 1 266 ? -18.524 0.237 10.658 1.00 84.69 266 LEU A C 1
ATOM 2086 O O . LEU A 1 266 ? -17.674 -0.387 11.288 1.00 84.69 266 LEU A O 1
ATOM 2090 N N . GLN A 1 267 ? -19.500 0.912 11.268 1.00 87.19 267 GLN A N 1
ATOM 2091 C CA . GLN A 1 267 ? -19.656 0.927 12.724 1.00 87.19 267 GLN A CA 1
ATOM 2092 C C . GLN A 1 267 ? -20.253 -0.380 13.253 1.00 87.19 267 GLN A C 1
ATOM 2094 O O . GLN A 1 267 ? -19.923 -0.786 14.362 1.00 87.19 267 GLN A O 1
ATOM 2099 N N . MET A 1 268 ? -21.070 -1.080 12.460 1.00 89.62 268 MET A N 1
ATOM 2100 C CA . MET A 1 268 ? -21.553 -2.421 12.796 1.00 89.62 268 MET A CA 1
ATOM 2101 C C . MET A 1 268 ? -20.400 -3.438 12.872 1.00 89.62 268 MET A C 1
ATOM 2103 O O . MET A 1 268 ? -20.425 -4.325 13.723 1.00 89.62 268 MET A O 1
ATOM 2107 N N . SER A 1 269 ? -19.369 -3.299 12.029 1.00 91.56 269 SER A N 1
ATOM 2108 C CA . SER A 1 269 ? -18.195 -4.185 12.006 1.00 91.56 269 SER A CA 1
ATOM 2109 C C . SER A 1 269 ? -17.030 -3.721 12.891 1.00 91.56 269 SER A C 1
ATOM 2111 O O . SER A 1 269 ? -15.932 -4.272 12.804 1.00 91.56 269 SER A O 1
ATOM 2113 N N . SER A 1 270 ? -17.224 -2.719 13.749 1.00 92.44 270 SER A N 1
ATOM 2114 C CA . SER A 1 270 ? -16.137 -2.128 14.540 1.00 92.44 270 SER A CA 1
ATOM 2115 C C . SER A 1 270 ? -15.518 -3.107 15.544 1.00 92.44 270 SER A C 1
ATOM 2117 O O . SER A 1 270 ? -14.293 -3.200 15.621 1.00 92.44 270 SER A O 1
ATOM 2119 N N . LEU A 1 271 ? -16.342 -3.900 16.244 1.00 93.75 271 LEU A N 1
ATOM 2120 C CA . LEU A 1 271 ? -15.862 -4.943 17.157 1.00 93.75 271 LEU A CA 1
ATOM 2121 C C . LEU A 1 271 ? -15.044 -6.000 16.420 1.00 93.75 271 LEU A C 1
ATOM 2123 O O . LEU A 1 271 ? -14.016 -6.431 16.927 1.00 93.75 271 LEU A O 1
ATOM 2127 N N . PHE A 1 272 ? -15.460 -6.381 15.208 1.00 93.12 272 PHE A N 1
ATOM 2128 C CA . PHE A 1 272 ? -14.697 -7.314 14.382 1.00 93.12 272 PHE A CA 1
ATOM 2129 C C . PHE A 1 272 ? -13.286 -6.778 14.117 1.00 93.12 272 PHE A C 1
ATOM 2131 O O . PHE A 1 272 ? -12.313 -7.487 14.345 1.00 93.12 272 PHE A O 1
ATOM 2138 N N . HIS A 1 273 ? -13.154 -5.513 13.713 1.00 92.69 273 HIS A N 1
ATOM 2139 C CA . HIS A 1 273 ? -11.840 -4.911 13.487 1.00 92.69 273 HIS A CA 1
ATOM 2140 C C . HIS A 1 273 ? -10.996 -4.833 14.765 1.00 92.69 273 HIS A C 1
ATOM 2142 O O . HIS A 1 273 ? -9.801 -5.112 14.712 1.00 92.69 273 HIS A O 1
ATOM 2148 N N . ALA A 1 274 ? -11.606 -4.492 15.904 1.00 93.75 274 ALA A N 1
ATOM 2149 C CA . ALA A 1 274 ? -10.903 -4.430 17.182 1.00 93.75 274 ALA A CA 1
ATOM 2150 C C . ALA A 1 274 ? -10.387 -5.813 17.607 1.00 93.75 274 ALA A C 1
ATOM 2152 O O . ALA A 1 274 ? -9.224 -5.946 17.974 1.00 93.75 274 ALA A O 1
ATOM 2153 N N . PHE A 1 275 ? -11.212 -6.858 17.492 1.00 93.81 275 PHE A N 1
ATOM 2154 C CA . PHE A 1 275 ? -10.794 -8.221 17.819 1.00 93.81 275 PHE A CA 1
ATOM 2155 C C . PHE A 1 275 ? -9.709 -8.749 16.882 1.00 93.81 275 PHE A C 1
ATOM 2157 O O . PHE A 1 275 ? -8.774 -9.378 17.364 1.00 93.81 275 PHE A O 1
ATOM 2164 N N . ILE A 1 276 ? -9.802 -8.473 15.577 1.00 91.94 276 ILE A N 1
ATOM 2165 C CA . ILE A 1 276 ? -8.773 -8.870 14.604 1.00 91.94 276 ILE A CA 1
ATOM 2166 C C . ILE A 1 276 ? -7.430 -8.206 14.906 1.00 91.94 276 ILE A C 1
ATOM 2168 O O . ILE A 1 276 ? -6.400 -8.838 14.731 1.00 91.94 276 ILE A O 1
ATOM 2172 N N . LEU A 1 277 ? -7.420 -6.950 15.359 1.00 92.75 277 LEU A N 1
ATOM 2173 C CA . LEU A 1 277 ? -6.183 -6.281 15.758 1.00 92.75 277 LEU A CA 1
ATOM 2174 C C . LEU A 1 277 ? -5.552 -6.904 17.015 1.00 92.75 277 LEU A C 1
ATOM 2176 O O . LEU A 1 277 ? -4.332 -6.919 17.135 1.00 92.75 277 LEU A O 1
ATOM 2180 N N . CYS A 1 278 ? -6.374 -7.359 17.963 1.00 90.75 278 CYS A N 1
ATOM 2181 C CA . CYS A 1 278 ? -5.896 -7.956 19.210 1.00 90.75 278 CYS A CA 1
ATOM 2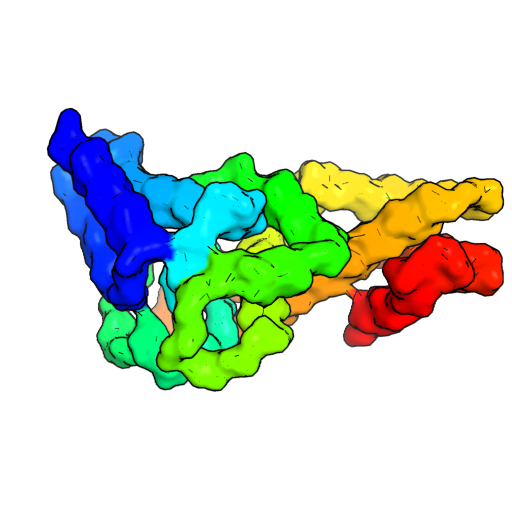182 C C . CYS A 1 278 ? -5.319 -9.372 19.045 1.00 90.75 278 CYS A C 1
ATOM 2184 O O . CYS A 1 278 ? -4.612 -9.821 19.947 1.00 90.75 278 CYS A O 1
ATOM 2186 N N . GLN A 1 279 ? -5.680 -10.085 17.972 1.00 85.94 279 GLN A N 1
ATOM 2187 C CA . GLN A 1 279 ? -5.168 -11.422 17.641 1.00 85.94 279 GLN A CA 1
ATOM 2188 C C . GLN A 1 279 ? -3.771 -11.347 17.024 1.00 85.94 279 GLN A C 1
ATOM 2190 O O . GLN A 1 279 ? -2.935 -12.190 17.418 1.00 85.94 279 GLN A O 1
#

Radius of gyration: 20.19 Å; chains: 1; bounding box: 54×35×54 Å

Sequence (279 aa):
SILEPFSKVLSYAIQNSNLKYNYLTELCYLCHRGYMRERDKHLLGRTIVFELVQAMKFKTTIPDNNLLLLLQFVLQDIGGSLPSTVTLDGLLQNDMCPHIFNTNASESLRNQISDIIEFLADFHTLSKIKSYSKGMQAGFNEDTLGGIVKCGFAQYLSLEITRGNSRENRAVARYLPWLYSAPSMLPQGAREYAECIGHIRLLSWLLLGALTHTAMTTGSSNNNSHNHGPPIPIAQPIPQEVSCHIADHIQVIFSGFPEQSKASVLQMSSLFHAFILCQ

Secondary structure (DSSP, 8-state):
-THHHHHHHHHHHHHHS---HHHHHHHHHHHHHH-SSHHHHTHHHHHHHHHHHHHHTTSS---HHHHHHHHHHHHHHHT----HHHHTTTTT-S---SS----SHHHHHHTTHHHHHHHHH-TTHHHHHHHH-----SS--HHHHHHHHHHHHHHHHHHHHHHH--TT-HHHHHH-GGGGSPPP-S---HHHHHHHHHHHHHHHHHHHHHHHHHHHHHHHHTS-TT--SPPPPP---S-GGGHHHHHHHHHHHHHHHHHHTTS-HHHHTHHHHHHHHH-

InterPro domains:
  IPR024855 UNC79 [PTHR21696] (1-279)
  IPR060043 UNC79, C-terminal domain [PF26723] (1-279)